Protein AF-A0A379PLC9-F1 (afdb_monomer_lite)

Foldseek 3Di:
DQCQLLVQLCVQAVPDSVVSVVQLVLLARDPVNHFDPLSSVVSLVLQQWDKDDWDFPPPFDFQLRVLVPDDLCFKKWWDADRGIWIRHSSDTGGPPCDDRRGTTGTMMTTHYGDPPPPPPPPPDDDDDDDDDDDPDLQQPDDPVNLVVLQVSQQSFDAPPPDDDKDWDADPSRQKIKIWHFFDGPQCCQPPVDNGTWIKIFMAGPVDRDSRHRDDDRLDMDTHDDDPVVVVVVVVSVVVVD

Organism: Ectopseudomonas oleovorans (NCBI:txid301)

Structure (mmCIF, N/CA/C/O backbone):
data_AF-A0A379PLC9-F1
#
_entry.id   AF-A0A379PLC9-F1
#
loop_
_atom_site.group_PDB
_atom_site.id
_atom_site.type_symbol
_atom_site.label_atom_id
_atom_site.label_alt_id
_atom_site.label_comp_id
_atom_site.label_asym_id
_atom_site.label_entity_id
_atom_site.label_seq_id
_atom_site.pdbx_PDB_ins_code
_atom_site.Cartn_x
_atom_site.Cartn_y
_atom_site.Cartn_z
_atom_site.occupancy
_atom_site.B_iso_or_equiv
_atom_site.auth_seq_id
_atom_site.auth_comp_id
_atom_site.auth_asym_id
_atom_site.auth_atom_id
_atom_site.pdbx_PDB_model_num
ATOM 1 N N . MET A 1 1 ? 9.869 -4.321 14.530 1.00 64.25 1 MET A N 1
ATOM 2 C CA . MET A 1 1 ? 9.587 -5.725 14.159 1.00 64.25 1 MET A CA 1
ATOM 3 C C . MET A 1 1 ? 9.341 -5.727 12.658 1.00 64.25 1 MET A C 1
ATOM 5 O O . MET A 1 1 ? 8.571 -4.891 12.209 1.00 64.25 1 MET A O 1
ATOM 9 N N . SER A 1 2 ? 10.050 -6.535 11.874 1.00 84.50 2 SER A N 1
ATOM 10 C CA . SER A 1 2 ? 10.019 -6.460 10.400 1.00 84.50 2 SER A CA 1
ATOM 11 C C . SER A 1 2 ? 8.798 -7.140 9.771 1.00 84.50 2 SER A C 1
ATOM 13 O O . SER A 1 2 ? 8.454 -6.854 8.629 1.00 84.50 2 SER A O 1
ATOM 15 N N . ASP A 1 3 ? 8.112 -8.018 10.498 1.00 90.25 3 ASP A N 1
ATOM 16 C CA . ASP A 1 3 ? 6.931 -8.765 10.052 1.00 90.25 3 ASP A CA 1
ATOM 17 C C . ASP A 1 3 ? 5.604 -8.026 10.312 1.00 90.25 3 ASP A C 1
ATOM 19 O O . ASP A 1 3 ? 4.547 -8.606 10.078 1.00 90.25 3 ASP A O 1
ATOM 23 N N . CYS A 1 4 ? 5.614 -6.762 10.759 1.00 94.19 4 CYS A N 1
ATOM 24 C CA . CYS A 1 4 ? 4.386 -6.034 11.111 1.00 94.19 4 CYS A CA 1
ATOM 25 C C . CYS A 1 4 ? 3.385 -5.950 9.947 1.00 94.19 4 CYS A C 1
ATOM 27 O O . CYS A 1 4 ? 2.187 -6.145 10.149 1.00 94.19 4 CYS A O 1
ATOM 29 N N . VAL A 1 5 ? 3.878 -5.746 8.721 1.00 94.31 5 VAL A N 1
ATOM 30 C CA . VAL A 1 5 ? 3.054 -5.719 7.507 1.00 94.31 5 VAL A CA 1
ATOM 31 C C . VAL A 1 5 ? 2.475 -7.111 7.196 1.00 94.31 5 VAL A C 1
ATOM 33 O O . VAL A 1 5 ? 1.249 -7.229 7.196 1.00 94.31 5 VAL A O 1
ATOM 36 N N . PRO A 1 6 ? 3.278 -8.186 7.007 1.00 95.81 6 PRO A N 1
ATOM 37 C CA . PRO A 1 6 ? 2.748 -9.545 6.855 1.00 95.81 6 PRO A CA 1
ATOM 38 C C . PRO A 1 6 ? 1.774 -9.969 7.958 1.00 95.81 6 PRO A C 1
ATOM 40 O O . PRO A 1 6 ? 0.743 -10.577 7.681 1.00 95.81 6 PRO A O 1
ATOM 43 N N . TYR A 1 7 ? 2.070 -9.619 9.208 1.00 97.19 7 TYR A N 1
ATOM 44 C CA . TYR A 1 7 ? 1.224 -9.946 10.346 1.00 97.19 7 TYR A CA 1
ATOM 45 C C . TYR A 1 7 ? -0.130 -9.235 10.282 1.00 97.19 7 TYR A C 1
ATOM 47 O O . TYR A 1 7 ? -1.166 -9.878 10.445 1.00 97.19 7 TYR A O 1
ATOM 55 N N . ALA A 1 8 ? -0.148 -7.933 9.992 1.00 97.44 8 ALA A N 1
ATOM 56 C CA . ALA A 1 8 ? -1.392 -7.191 9.822 1.00 97.44 8 ALA A CA 1
ATOM 57 C C . ALA A 1 8 ? -2.255 -7.795 8.697 1.00 97.44 8 ALA A C 1
ATOM 59 O O . ALA A 1 8 ? -3.461 -7.995 8.874 1.00 97.44 8 ALA A O 1
ATOM 60 N N . ILE A 1 9 ? -1.628 -8.172 7.576 1.00 96.75 9 ILE A N 1
ATOM 61 C CA . ILE A 1 9 ? -2.297 -8.829 6.444 1.00 96.75 9 ILE A CA 1
ATOM 62 C C . ILE A 1 9 ? -2.874 -10.184 6.855 1.00 96.75 9 ILE A C 1
ATOM 64 O O . ILE A 1 9 ? -4.035 -10.462 6.561 1.00 96.75 9 ILE A O 1
ATOM 68 N N . HIS A 1 10 ? -2.102 -11.009 7.562 1.00 96.69 10 HIS A N 1
ATOM 69 C CA . HIS A 1 10 ? -2.555 -12.294 8.094 1.00 96.69 10 HIS A CA 1
ATOM 70 C C . HIS A 1 10 ? -3.825 -12.137 8.943 1.00 96.69 10 HIS A C 1
ATOM 72 O O . HIS A 1 10 ? -4.823 -12.810 8.690 1.00 96.69 10 HIS A O 1
ATOM 78 N N . ILE A 1 11 ? -3.834 -11.196 9.891 1.00 97.69 11 ILE A N 1
ATOM 79 C CA . ILE A 1 11 ? -5.007 -10.947 10.741 1.00 97.69 11 ILE A CA 1
ATOM 80 C C . ILE A 1 11 ? -6.209 -10.462 9.920 1.00 97.69 11 ILE A C 1
ATOM 82 O O . ILE A 1 11 ? -7.337 -10.915 10.147 1.00 97.69 11 ILE A O 1
ATOM 86 N N . ALA A 1 12 ? -5.974 -9.548 8.974 1.00 96.69 12 ALA A N 1
ATOM 87 C CA . ALA A 1 12 ? -7.034 -8.933 8.182 1.00 96.69 12 ALA A CA 1
ATOM 88 C C . ALA A 1 12 ? -7.696 -9.927 7.216 1.00 96.69 12 ALA A C 1
ATOM 90 O O . ALA A 1 12 ? -8.907 -9.890 7.018 1.00 96.69 12 ALA A O 1
ATOM 91 N N . THR A 1 13 ? -6.901 -10.821 6.631 1.00 95.25 13 THR A N 1
ATOM 92 C CA . THR A 1 13 ? -7.337 -11.744 5.573 1.00 95.25 13 THR A CA 1
ATOM 93 C C . THR A 1 13 ? -7.700 -13.135 6.090 1.00 95.25 13 THR A C 1
ATOM 95 O O . THR A 1 13 ? -8.468 -13.846 5.447 1.00 95.25 13 THR A O 1
ATOM 98 N N . GLY A 1 14 ? -7.144 -13.547 7.234 1.00 94.06 14 GLY A N 1
ATOM 99 C CA . GLY A 1 14 ? -7.228 -14.916 7.747 1.00 94.06 14 GLY A CA 1
ATOM 100 C C . GLY A 1 14 ? -6.333 -15.925 7.015 1.00 94.06 14 GLY A C 1
ATOM 101 O O . GLY A 1 14 ? -6.336 -17.100 7.372 1.00 94.06 14 GLY A O 1
ATOM 102 N N . VAL A 1 15 ? -5.560 -15.500 6.011 1.00 94.44 15 VAL A N 1
ATOM 103 C CA . VAL A 1 15 ? -4.600 -16.363 5.305 1.00 94.44 15 VAL A CA 1
ATOM 104 C C . VAL A 1 15 ? -3.408 -16.646 6.214 1.00 94.44 15 VAL A C 1
ATOM 106 O O . VAL A 1 15 ? -2.937 -15.737 6.891 1.00 94.44 15 VAL A O 1
ATOM 109 N N . ALA A 1 16 ? -2.902 -17.883 6.225 1.00 95.56 16 ALA A N 1
ATOM 110 C CA . ALA A 1 16 ? -1.772 -18.295 7.065 1.00 95.56 16 ALA A CA 1
ATOM 111 C C . ALA A 1 16 ? -0.557 -17.356 6.927 1.00 95.56 16 ALA A C 1
ATOM 113 O O . ALA A 1 16 ? -0.193 -16.959 5.817 1.00 95.56 16 ALA A O 1
ATOM 114 N N . LEU A 1 17 ? 0.073 -17.008 8.055 1.00 95.44 17 LEU A N 1
ATOM 115 C CA . LEU A 1 17 ? 1.148 -16.013 8.105 1.00 95.44 17 LEU A CA 1
ATOM 116 C C . LEU A 1 17 ? 2.341 -16.412 7.228 1.00 95.44 17 LEU A C 1
ATOM 118 O O . LEU A 1 17 ? 2.895 -15.570 6.528 1.00 95.44 17 LEU A O 1
ATOM 122 N N . GLU A 1 18 ? 2.697 -17.692 7.206 1.00 94.00 18 GLU A N 1
ATOM 123 C CA . GLU A 1 18 ? 3.792 -18.230 6.398 1.00 94.00 18 GLU A CA 1
ATOM 124 C C . GLU A 1 18 ? 3.526 -18.039 4.899 1.00 94.00 18 GLU A C 1
ATOM 126 O O . GLU A 1 18 ? 4.423 -17.665 4.140 1.00 94.00 18 GLU A O 1
ATOM 131 N N . ALA A 1 19 ? 2.273 -18.225 4.472 1.00 92.69 19 ALA A N 1
ATOM 132 C CA . ALA A 1 19 ? 1.866 -17.984 3.094 1.00 92.69 19 ALA A CA 1
ATOM 133 C C . ALA A 1 19 ? 1.925 -16.488 2.748 1.00 92.69 19 ALA A C 1
ATOM 135 O O . ALA A 1 19 ? 2.385 -16.135 1.661 1.00 92.69 19 ALA A O 1
ATOM 136 N N . ILE A 1 20 ? 1.525 -15.605 3.673 1.00 95.31 20 ILE A N 1
ATOM 137 C CA . ILE A 1 20 ? 1.672 -14.155 3.491 1.00 95.31 20 ILE A CA 1
ATOM 138 C C . ILE A 1 20 ? 3.141 -13.767 3.363 1.00 95.31 20 ILE A C 1
ATOM 140 O O . ILE A 1 20 ? 3.472 -13.015 2.453 1.00 95.31 20 ILE A O 1
ATOM 144 N N . ILE A 1 21 ? 4.019 -14.278 4.228 1.00 93.94 21 ILE A N 1
ATOM 145 C CA . ILE A 1 21 ? 5.456 -13.979 4.194 1.00 93.94 21 ILE A CA 1
ATOM 146 C C . ILE A 1 21 ? 6.061 -14.414 2.855 1.00 93.94 21 ILE A C 1
ATOM 148 O O . ILE A 1 21 ? 6.697 -13.601 2.188 1.00 93.94 21 ILE A O 1
ATOM 152 N N . SER A 1 22 ? 5.781 -15.642 2.407 1.00 89.00 22 SER A N 1
ATOM 153 C CA . SER A 1 22 ? 6.278 -16.150 1.121 1.00 89.00 22 SER A CA 1
ATOM 154 C C . SER A 1 22 ? 5.827 -15.299 -0.071 1.00 89.00 22 SER A C 1
ATOM 156 O O . SER A 1 22 ? 6.575 -15.104 -1.031 1.00 89.00 22 SER A O 1
ATOM 158 N N . GLN A 1 23 ? 4.606 -14.756 -0.033 1.00 86.12 23 GLN A N 1
ATOM 159 C CA . GLN A 1 23 ? 4.177 -13.804 -1.055 1.00 86.12 23 GLN A CA 1
ATOM 160 C C . GLN A 1 23 ? 4.852 -12.447 -0.859 1.00 86.12 23 GLN A C 1
ATOM 162 O O . GLN A 1 23 ? 5.347 -11.880 -1.825 1.00 86.12 23 GLN A O 1
ATOM 167 N N . ALA A 1 24 ? 4.931 -11.941 0.369 1.00 86.31 24 ALA A N 1
ATOM 168 C CA . ALA A 1 24 ? 5.496 -10.638 0.682 1.00 86.31 24 ALA A CA 1
ATOM 169 C C . ALA A 1 24 ? 6.960 -10.501 0.241 1.00 86.31 24 ALA A C 1
ATOM 171 O O . ALA A 1 24 ? 7.340 -9.430 -0.233 1.00 86.31 24 ALA A O 1
ATOM 172 N N . GLU A 1 25 ? 7.756 -11.570 0.306 1.00 84.38 25 GLU A N 1
ATOM 173 C CA . GLU A 1 25 ? 9.124 -11.614 -0.238 1.00 84.38 25 GLU A CA 1
ATOM 174 C C . GLU A 1 25 ? 9.165 -11.217 -1.723 1.00 84.38 25 GLU A C 1
ATOM 176 O O . GLU A 1 25 ? 10.000 -10.410 -2.136 1.00 84.38 25 GLU A O 1
ATOM 181 N N . LYS A 1 26 ? 8.194 -11.675 -2.524 1.00 79.38 26 LYS A N 1
ATOM 182 C CA . LYS A 1 26 ? 8.066 -11.313 -3.951 1.00 79.38 26 LYS A CA 1
ATOM 183 C C . LYS A 1 26 ? 7.695 -9.842 -4.159 1.00 79.38 26 LYS A C 1
ATOM 185 O O . LY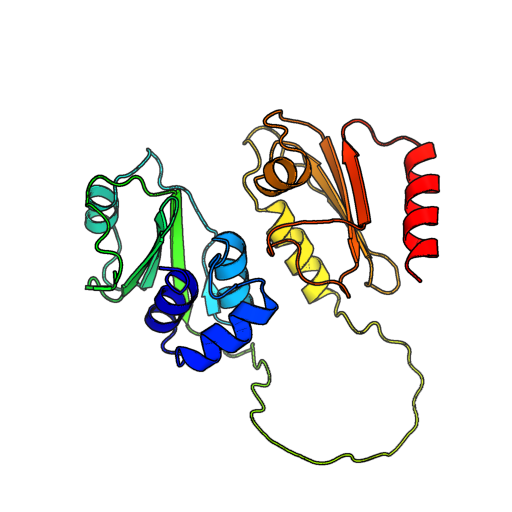S A 1 26 ? 7.956 -9.285 -5.222 1.00 79.38 26 LYS A O 1
ATOM 190 N N . TYR A 1 27 ? 7.100 -9.215 -3.146 1.00 72.62 27 TYR A N 1
ATOM 191 C CA . TYR A 1 27 ? 6.724 -7.799 -3.125 1.00 72.62 27 TYR A CA 1
ATOM 192 C C . TYR A 1 27 ? 7.737 -6.930 -2.360 1.00 72.62 27 TYR A C 1
ATOM 194 O O . TYR A 1 27 ? 7.452 -5.770 -2.055 1.00 72.62 27 TYR A O 1
ATOM 202 N N . GLY A 1 28 ? 8.932 -7.459 -2.081 1.00 75.75 28 GLY A N 1
ATOM 203 C CA . GLY A 1 28 ? 10.037 -6.698 -1.500 1.00 75.75 28 GLY A CA 1
ATOM 204 C C .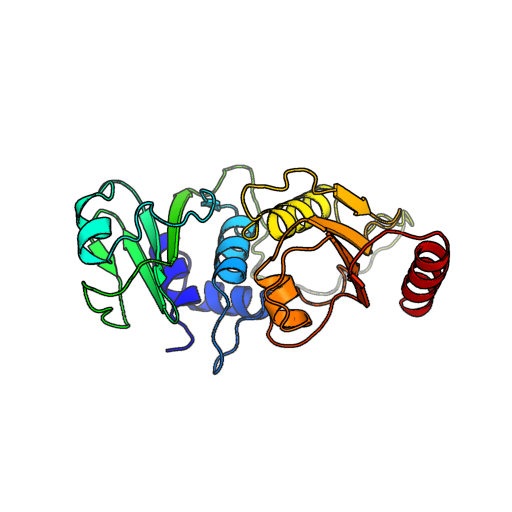 GLY A 1 28 ? 10.042 -6.632 0.025 1.00 75.75 28 GLY A C 1
ATOM 205 O O . GLY A 1 28 ? 10.691 -5.745 0.578 1.00 75.75 28 GLY A O 1
ATOM 206 N N . TRP A 1 29 ? 9.333 -7.533 0.712 1.00 87.19 29 TRP A N 1
ATOM 207 C CA . TRP A 1 29 ? 9.532 -7.731 2.146 1.00 87.19 29 TRP A CA 1
ATOM 208 C C . TRP A 1 29 ? 10.900 -8.360 2.410 1.00 87.19 29 TRP A C 1
ATOM 210 O O . TRP A 1 29 ? 11.314 -9.283 1.710 1.00 87.19 29 TRP A O 1
ATOM 220 N N . HIS A 1 30 ? 11.584 -7.870 3.440 1.00 84.25 30 HIS A N 1
ATOM 221 C CA . HIS A 1 30 ? 12.878 -8.381 3.872 1.00 84.25 30 HIS A CA 1
ATOM 222 C C . HIS A 1 30 ? 12.871 -8.656 5.385 1.00 84.25 30 HIS A C 1
ATOM 224 O O . HIS A 1 30 ? 12.434 -7.785 6.147 1.00 84.25 30 HIS A O 1
ATOM 230 N N . PRO A 1 31 ? 13.431 -9.782 5.867 1.00 83.62 31 PRO A N 1
ATOM 231 C CA . PRO A 1 31 ? 13.363 -10.158 7.282 1.00 83.62 31 PRO A CA 1
ATOM 232 C C . PRO A 1 31 ? 13.979 -9.142 8.250 1.00 83.62 31 PRO A C 1
ATOM 234 O O . PRO A 1 31 ? 13.620 -9.121 9.420 1.00 83.62 31 PRO A O 1
ATOM 237 N N . GLN A 1 32 ? 14.898 -8.288 7.797 1.00 82.12 32 GLN A N 1
ATOM 238 C CA . GLN A 1 32 ? 15.529 -7.255 8.629 1.00 82.12 32 GLN A CA 1
ATOM 239 C C . GLN A 1 32 ? 15.010 -5.840 8.343 1.00 82.12 32 GLN A C 1
ATOM 241 O O . GLN A 1 32 ? 15.092 -4.985 9.218 1.00 82.12 32 GLN A O 1
ATOM 246 N N . LEU A 1 33 ? 14.485 -5.583 7.139 1.00 79.81 33 LEU A N 1
ATOM 247 C CA . LEU A 1 33 ? 14.115 -4.226 6.695 1.00 79.81 33 LEU A CA 1
ATOM 248 C C . LEU A 1 33 ? 12.596 -4.018 6.632 1.00 79.81 33 LEU A C 1
ATOM 250 O O . LEU A 1 33 ? 12.131 -2.892 6.491 1.00 79.81 33 LEU A O 1
ATOM 254 N N . GLY A 1 34 ? 11.825 -5.098 6.756 1.00 87.19 34 GLY A N 1
ATOM 255 C CA . GLY A 1 34 ? 10.377 -5.085 6.659 1.00 87.19 34 GLY A CA 1
ATOM 256 C C . GLY A 1 34 ? 9.884 -4.858 5.237 1.00 87.19 34 GLY A C 1
ATOM 257 O O . GLY A 1 34 ? 10.536 -5.236 4.264 1.00 87.19 34 GLY A O 1
ATOM 258 N N . MET A 1 35 ? 8.694 -4.277 5.129 1.00 84.25 35 MET A N 1
ATOM 259 C CA . MET A 1 35 ? 8.013 -3.997 3.870 1.00 84.25 35 MET A CA 1
ATOM 260 C C . MET A 1 35 ? 7.405 -2.602 3.913 1.00 84.25 35 MET A C 1
ATOM 262 O O . MET A 1 35 ? 6.959 -2.123 4.951 1.00 84.25 35 MET A O 1
ATOM 266 N N . GLN A 1 36 ? 7.373 -1.961 2.752 1.00 78.31 36 GLN A N 1
ATOM 267 C CA . GLN A 1 36 ? 6.775 -0.647 2.575 1.00 78.31 36 GLN A CA 1
ATOM 268 C C . GLN A 1 36 ? 5.245 -0.729 2.560 1.00 78.31 36 GLN A C 1
ATOM 270 O O . GLN A 1 36 ? 4.678 -1.649 1.974 1.00 78.31 36 GLN A O 1
ATOM 275 N N . ALA A 1 37 ? 4.578 0.281 3.122 1.00 79.75 37 ALA A N 1
ATOM 276 C CA . ALA A 1 37 ? 3.120 0.314 3.255 1.00 79.75 37 ALA A CA 1
ATOM 277 C C . ALA A 1 37 ? 2.382 0.080 1.919 1.00 79.75 37 ALA A C 1
ATOM 279 O O . ALA A 1 37 ? 1.517 -0.786 1.812 1.00 79.75 37 ALA A O 1
ATOM 280 N N . VAL A 1 38 ? 2.788 0.790 0.863 1.00 78.31 38 VAL A N 1
ATOM 281 C CA . VAL A 1 38 ? 2.197 0.641 -0.478 1.00 78.31 38 VAL A CA 1
ATOM 282 C C . VAL A 1 38 ? 2.408 -0.768 -1.042 1.00 78.31 38 VAL A C 1
ATOM 284 O O . VAL A 1 38 ? 1.506 -1.322 -1.661 1.00 78.31 38 VAL A O 1
ATOM 287 N N . ALA A 1 39 ? 3.571 -1.382 -0.799 1.00 77.19 39 ALA A N 1
ATOM 288 C CA . ALA A 1 39 ? 3.841 -2.749 -1.246 1.00 77.19 39 ALA A CA 1
ATOM 289 C C . ALA A 1 39 ? 2.943 -3.765 -0.522 1.00 77.19 39 ALA A C 1
ATOM 291 O O . ALA A 1 39 ? 2.398 -4.659 -1.166 1.00 77.19 39 ALA A O 1
ATOM 292 N N . GLY A 1 40 ? 2.721 -3.579 0.784 1.00 86.06 40 GLY A N 1
ATOM 293 C CA . GLY A 1 40 ? 1.768 -4.375 1.559 1.00 86.06 40 GLY A CA 1
ATOM 294 C C . GLY A 1 40 ? 0.335 -4.237 1.046 1.00 86.06 40 GLY A C 1
ATOM 295 O O . GLY A 1 40 ? -0.357 -5.234 0.869 1.00 86.06 40 GLY A O 1
ATOM 296 N N . TRP A 1 41 ? -0.101 -3.018 0.725 1.00 88.25 41 TRP A N 1
ATOM 297 C CA . TRP A 1 41 ? -1.429 -2.782 0.152 1.00 88.25 41 TRP A CA 1
ATOM 298 C C . TRP A 1 41 ? -1.593 -3.443 -1.227 1.00 88.25 41 TRP A C 1
ATOM 300 O O . TRP A 1 41 ? -2.592 -4.124 -1.471 1.00 88.25 41 TRP A O 1
ATOM 310 N N . CYS A 1 42 ? -0.586 -3.324 -2.102 1.00 80.12 42 CYS A N 1
ATOM 311 C CA . CYS A 1 42 ? -0.570 -3.999 -3.402 1.00 80.12 42 CYS A CA 1
ATOM 312 C C . CYS A 1 42 ? -0.626 -5.523 -3.258 1.00 80.12 42 CYS A C 1
ATOM 314 O O . CYS A 1 42 ? -1.347 -6.170 -4.012 1.00 80.12 42 CYS A O 1
ATOM 316 N N . LEU A 1 43 ? 0.096 -6.094 -2.288 1.00 85.88 43 LEU A N 1
ATOM 317 C CA . LEU A 1 43 ? 0.058 -7.528 -2.004 1.00 85.88 43 LEU A CA 1
ATOM 318 C C . LEU A 1 43 ? -1.371 -7.990 -1.684 1.00 85.88 43 LEU A C 1
ATOM 320 O O . LEU A 1 43 ? -1.851 -8.925 -2.316 1.00 85.88 43 LEU A O 1
ATOM 324 N N . ILE A 1 44 ? -2.073 -7.315 -0.765 1.00 89.75 44 ILE A N 1
ATOM 325 C CA . ILE A 1 44 ? -3.450 -7.683 -0.381 1.00 89.75 44 ILE A CA 1
ATOM 326 C C . ILE A 1 44 ? -4.385 -7.633 -1.594 1.00 89.75 44 ILE A C 1
ATOM 328 O O . ILE A 1 44 ? -5.157 -8.563 -1.830 1.00 89.75 44 ILE A O 1
ATOM 332 N N . ARG A 1 45 ? -4.292 -6.560 -2.389 1.00 83.38 45 ARG A N 1
ATOM 333 C CA . ARG A 1 45 ? -5.093 -6.396 -3.606 1.00 83.38 45 ARG A CA 1
ATOM 334 C C . ARG A 1 45 ? -4.814 -7.513 -4.608 1.00 83.38 45 ARG A C 1
ATOM 336 O O . ARG A 1 45 ? -5.743 -8.104 -5.152 1.00 83.38 45 ARG A O 1
ATOM 343 N N . ASN A 1 46 ? -3.540 -7.829 -4.821 1.00 80.56 46 ASN A N 1
ATOM 344 C CA . ASN A 1 46 ? -3.133 -8.879 -5.743 1.00 80.56 46 ASN A CA 1
ATOM 345 C C . ASN A 1 46 ? -3.516 -10.263 -5.237 1.00 80.56 46 ASN A C 1
ATOM 347 O O . ASN A 1 46 ? -3.698 -11.140 -6.055 1.00 80.56 46 ASN A O 1
ATOM 351 N N . MET A 1 47 ? -3.721 -10.467 -3.937 1.00 83.25 47 MET A N 1
ATOM 352 C CA . MET A 1 47 ? -4.299 -11.703 -3.404 1.00 83.25 47 MET A CA 1
ATOM 353 C C . MET A 1 47 ? -5.812 -11.852 -3.670 1.00 83.25 47 MET A C 1
ATOM 355 O O . MET A 1 47 ? -6.400 -12.847 -3.256 1.00 83.25 47 MET A O 1
ATOM 359 N N . GLY A 1 48 ? -6.451 -10.888 -4.345 1.00 83.06 48 GLY A N 1
ATOM 360 C CA . GLY A 1 48 ? -7.872 -10.939 -4.710 1.00 83.06 48 GLY A CA 1
ATOM 361 C C . GLY A 1 48 ? -8.821 -10.350 -3.664 1.00 83.06 48 GLY A C 1
ATOM 362 O O . GLY A 1 48 ? -10.040 -10.424 -3.823 1.00 83.06 48 GLY A O 1
ATOM 363 N N . PHE A 1 49 ? -8.296 -9.750 -2.594 1.00 87.44 49 PHE A N 1
ATOM 364 C CA . PHE A 1 49 ? -9.123 -9.070 -1.601 1.00 87.44 49 PHE A CA 1
ATOM 365 C C . PHE A 1 49 ? -9.567 -7.703 -2.111 1.00 87.44 49 PHE A C 1
ATOM 367 O O . PHE A 1 49 ? -8.796 -6.949 -2.714 1.00 87.44 49 PHE A O 1
ATOM 374 N N . GLN A 1 50 ? -10.812 -7.344 -1.806 1.00 88.31 50 GLN A N 1
ATOM 375 C CA . GLN A 1 50 ? -11.267 -5.978 -1.999 1.00 88.31 50 GLN A CA 1
ATOM 376 C C . GLN A 1 50 ? -10.596 -5.071 -0.964 1.00 88.31 50 GLN A C 1
ATOM 378 O O . GLN A 1 50 ? -10.773 -5.261 0.234 1.00 88.31 50 GLN A O 1
ATOM 383 N N . VAL A 1 51 ? -9.861 -4.058 -1.417 1.00 89.88 51 VAL A N 1
ATOM 384 C CA . VAL A 1 51 ? -9.268 -3.044 -0.538 1.00 89.88 51 VAL A CA 1
ATOM 385 C C . VAL A 1 51 ? -9.685 -1.651 -0.974 1.00 89.88 51 VAL A C 1
ATOM 387 O O . VAL A 1 51 ? -9.724 -1.352 -2.171 1.00 89.88 51 VAL A O 1
ATOM 390 N N . THR A 1 52 ? -10.004 -0.780 -0.018 1.00 84.88 52 THR A N 1
ATOM 391 C CA . THR A 1 52 ? -10.196 0.642 -0.329 1.00 84.88 52 THR A CA 1
ATOM 392 C C . THR A 1 52 ? -8.845 1.303 -0.609 1.00 84.88 52 THR A C 1
ATOM 394 O O . THR A 1 52 ? -7.804 0.788 -0.182 1.00 84.88 52 THR A O 1
ATOM 397 N N . PRO A 1 53 ? -8.820 2.460 -1.293 1.00 80.75 53 PRO A N 1
ATOM 398 C CA . PRO A 1 53 ? -7.604 3.257 -1.394 1.00 80.75 53 PRO A CA 1
ATOM 399 C C . PRO A 1 53 ? -7.005 3.547 -0.011 1.00 80.75 53 PRO A C 1
ATOM 401 O O . PRO A 1 53 ? -7.746 3.786 0.945 1.00 80.75 53 PRO A O 1
ATOM 404 N N . MET A 1 54 ? -5.673 3.550 0.084 1.00 79.38 54 MET A N 1
ATOM 405 C CA . MET A 1 54 ? -4.967 4.062 1.260 1.00 79.38 54 MET A CA 1
ATOM 406 C C . MET A 1 54 ? -5.217 5.562 1.385 1.00 79.38 54 MET A C 1
ATOM 408 O O . MET A 1 54 ? -4.774 6.337 0.537 1.00 79.38 54 MET A O 1
ATOM 412 N N . THR A 1 55 ? -5.890 5.984 2.450 1.00 77.38 55 THR A N 1
ATOM 413 C CA . THR A 1 55 ? -6.158 7.402 2.707 1.00 77.38 55 THR A CA 1
ATOM 414 C C . THR A 1 55 ? -5.485 7.852 3.992 1.00 77.38 55 THR A C 1
ATOM 416 O O . THR A 1 55 ? -5.380 7.099 4.961 1.00 77.38 55 THR A O 1
ATOM 419 N N . ALA A 1 56 ? -5.000 9.092 3.999 1.00 79.19 56 ALA A N 1
ATOM 420 C CA . ALA A 1 56 ? -4.618 9.749 5.238 1.00 79.19 56 ALA A CA 1
ATOM 421 C C . ALA A 1 56 ? -5.900 10.226 5.940 1.00 79.19 56 ALA A C 1
ATOM 423 O O . ALA A 1 56 ? -6.725 10.874 5.291 1.00 79.19 56 ALA A O 1
ATOM 424 N N . PRO A 1 57 ? -6.103 9.922 7.232 1.00 78.00 57 PRO A N 1
ATOM 425 C CA . PRO A 1 57 ? -7.243 10.461 7.956 1.00 78.00 57 PRO A CA 1
ATOM 426 C C . PRO A 1 57 ? -7.090 11.982 8.097 1.00 78.00 57 PRO A C 1
ATOM 428 O O . PRO A 1 57 ? -6.074 12.470 8.599 1.00 78.00 57 PRO A O 1
ATOM 431 N N . GLU A 1 58 ? -8.099 12.724 7.639 1.00 72.12 58 GLU A N 1
ATOM 432 C CA . GLU A 1 58 ? -8.171 14.182 7.749 1.00 72.12 58 GLU A CA 1
ATOM 433 C C . GLU A 1 58 ? -9.084 14.595 8.917 1.00 72.12 58 GLU A C 1
ATOM 435 O O . GLU A 1 58 ? -10.216 14.105 8.994 1.00 72.12 58 GLU A O 1
ATOM 440 N N . PRO A 1 59 ? -8.652 15.521 9.801 1.00 75.88 59 PRO A N 1
ATOM 441 C CA . PRO A 1 59 ? -7.278 16.012 10.004 1.00 75.88 59 PRO A CA 1
ATOM 442 C C . PRO A 1 59 ? -6.373 14.925 10.614 1.00 75.88 59 PRO A C 1
ATOM 444 O O . PRO A 1 59 ? -6.892 13.926 11.100 1.00 75.88 59 PRO A O 1
ATOM 447 N N . ARG A 1 60 ? -5.039 15.142 10.640 1.00 79.38 60 ARG A N 1
ATOM 448 C CA . ARG A 1 60 ? -4.016 14.209 11.181 1.00 79.38 60 ARG A CA 1
ATOM 449 C C . ARG A 1 60 ? -4.462 13.553 12.495 1.00 79.38 60 ARG A C 1
ATOM 451 O O . ARG A 1 60 ? -4.245 14.098 13.579 1.00 79.38 60 ARG A O 1
ATOM 458 N N . ALA A 1 61 ? -5.077 12.381 12.384 1.00 90.50 61 ALA A N 1
ATOM 459 C CA . ALA A 1 61 ? -5.676 11.700 13.514 1.00 90.50 61 ALA A CA 1
ATOM 460 C C . ALA A 1 61 ? -4.613 10.906 14.273 1.00 90.50 61 ALA A C 1
ATOM 462 O O . ALA A 1 61 ? -3.734 10.267 13.690 1.00 90.50 61 ALA A O 1
ATOM 463 N N . THR A 1 62 ? -4.711 10.925 15.598 1.00 95.50 62 THR A N 1
ATOM 464 C CA . THR A 1 62 ? -3.994 9.967 16.441 1.00 95.50 62 THR A CA 1
ATOM 465 C C . THR A 1 62 ? -4.672 8.601 16.387 1.00 95.50 62 THR A C 1
ATOM 467 O O . THR A 1 62 ? -5.872 8.514 16.120 1.00 95.50 62 THR A O 1
ATOM 470 N N . VAL A 1 63 ? -3.935 7.537 16.714 1.00 95.75 63 VAL A N 1
ATOM 471 C CA . VAL A 1 63 ? -4.491 6.180 16.849 1.00 95.75 63 VAL A CA 1
ATOM 472 C C . VAL A 1 63 ? -5.738 6.182 17.740 1.00 95.75 63 VAL A C 1
ATOM 474 O O . VAL A 1 63 ? -6.767 5.649 17.344 1.00 95.75 63 VAL A O 1
ATOM 477 N N . LYS A 1 64 ? -5.707 6.858 18.897 1.00 95.69 64 LYS A N 1
ATOM 478 C CA . LYS A 1 64 ? -6.862 6.957 19.807 1.00 95.69 64 LYS A CA 1
ATOM 479 C C . LYS A 1 64 ? -8.096 7.552 19.126 1.00 95.69 64 LYS A C 1
ATOM 481 O O . LYS A 1 64 ? -9.197 7.042 19.310 1.00 95.69 64 LYS A O 1
ATOM 486 N N . GLN A 1 65 ? -7.916 8.645 18.387 1.00 94.75 65 GLN A N 1
ATOM 487 C CA . GLN A 1 65 ? -9.015 9.322 17.697 1.00 94.75 65 GLN A CA 1
ATOM 488 C C . GLN A 1 65 ? -9.575 8.446 16.579 1.00 94.75 65 GLN A C 1
ATOM 490 O O . GLN A 1 65 ? -10.788 8.265 16.518 1.00 94.75 65 GLN A O 1
ATOM 495 N N . LEU A 1 66 ? -8.702 7.854 15.758 1.00 94.62 66 LEU A N 1
ATOM 496 C CA . LEU A 1 66 ? -9.127 6.978 14.672 1.00 94.62 66 LEU A CA 1
ATOM 497 C C . LEU A 1 66 ? -9.886 5.759 15.206 1.00 94.62 66 LEU A C 1
ATOM 499 O O . LEU A 1 66 ? -10.998 5.498 14.771 1.00 94.62 66 LEU A O 1
ATOM 503 N N . LEU A 1 67 ? -9.343 5.053 16.202 1.00 95.31 67 LEU A N 1
ATOM 504 C CA . LEU A 1 67 ? -9.992 3.868 16.776 1.00 95.31 67 LEU A CA 1
ATOM 505 C C . LEU A 1 67 ? -11.394 4.163 17.330 1.00 95.31 67 LEU A C 1
ATOM 507 O O . LEU A 1 67 ? -12.259 3.293 17.294 1.00 95.31 67 LEU A O 1
ATOM 511 N N . SER A 1 68 ? -11.635 5.380 17.827 1.00 93.50 68 SER A N 1
ATOM 512 C CA . SER A 1 68 ? -12.956 5.779 18.326 1.00 93.50 68 SER A CA 1
ATOM 513 C C . SER A 1 68 ? -13.994 6.034 17.228 1.00 93.50 68 SER A C 1
ATOM 515 O O . SER A 1 68 ? -15.186 6.000 17.523 1.00 93.50 68 SER A O 1
ATOM 517 N N . SER A 1 69 ? -13.560 6.277 15.987 1.00 92.44 69 SER A N 1
ATOM 518 C CA . SER A 1 69 ? -14.435 6.590 14.851 1.00 92.44 69 SER A CA 1
ATOM 519 C C . SER A 1 69 ? -14.575 5.459 13.830 1.00 92.44 69 SER A C 1
ATOM 521 O O . SER A 1 69 ? -15.412 5.567 12.935 1.00 92.44 69 SER A O 1
ATOM 523 N N . LEU A 1 70 ? -13.782 4.387 13.935 1.00 93.06 70 LEU A N 1
ATOM 524 C CA . LEU A 1 70 ? -13.867 3.253 13.015 1.00 93.06 70 LEU A CA 1
ATOM 525 C C . LEU A 1 70 ? -15.178 2.475 13.169 1.00 93.06 70 LEU A C 1
ATOM 527 O O . LEU A 1 70 ? -15.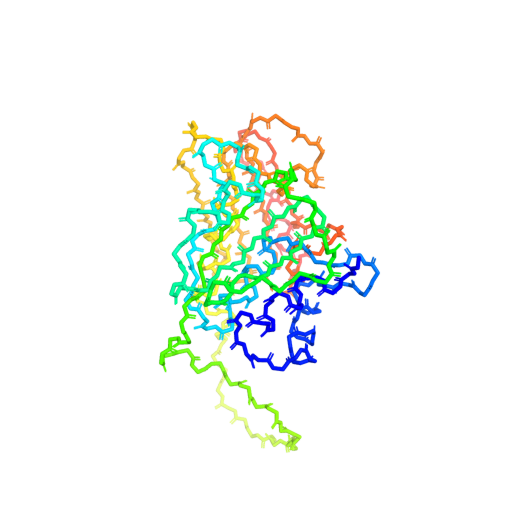663 2.221 14.274 1.00 93.06 70 LEU A O 1
ATOM 531 N N . ASP A 1 71 ? -15.706 2.025 12.033 1.00 93.38 71 ASP A N 1
ATOM 532 C CA . ASP A 1 71 ? -16.804 1.067 11.988 1.00 93.38 71 ASP A CA 1
ATOM 533 C C . ASP A 1 71 ? -16.332 -0.295 12.516 1.00 93.38 71 ASP A C 1
ATOM 535 O O . ASP A 1 71 ? -15.569 -1.011 11.866 1.00 93.38 71 ASP A O 1
ATOM 539 N N . LYS A 1 72 ? -16.817 -0.665 13.703 1.00 94.00 72 LYS A N 1
ATOM 540 C CA . LYS A 1 72 ? -16.436 -1.905 14.387 1.00 94.00 72 LYS A CA 1
ATOM 541 C C . LYS A 1 72 ? -16.899 -3.171 13.669 1.00 94.00 72 LYS A C 1
ATOM 543 O O . LYS A 1 72 ? -16.452 -4.241 14.048 1.00 94.00 72 LYS A O 1
ATOM 548 N N . SER A 1 73 ? -17.782 -3.090 12.674 1.00 93.38 73 SER A N 1
ATOM 549 C CA . SER A 1 73 ? -18.197 -4.264 11.893 1.00 93.38 73 SER A CA 1
ATOM 550 C C . SER A 1 73 ? -17.193 -4.648 10.802 1.00 93.38 73 SER A C 1
ATOM 552 O O . SER A 1 73 ? -17.237 -5.765 10.283 1.00 93.38 73 SER A O 1
ATOM 554 N N . LYS A 1 74 ? -16.274 -3.740 10.460 1.00 94.75 74 LYS A N 1
ATOM 555 C CA . LYS A 1 74 ? -15.338 -3.900 9.349 1.00 94.75 74 LYS A CA 1
ATOM 556 C C . LYS A 1 74 ? -13.945 -4.323 9.813 1.00 94.75 74 LYS A C 1
ATOM 558 O O . LYS A 1 74 ? -13.645 -4.416 11.006 1.00 94.75 74 LYS A O 1
ATOM 563 N N . THR A 1 75 ? -13.103 -4.607 8.822 1.00 97.38 75 THR A N 1
ATOM 564 C CA . THR A 1 75 ? -11.674 -4.859 9.006 1.00 97.38 75 THR A CA 1
ATOM 565 C C . THR A 1 75 ? -10.885 -3.708 8.402 1.00 97.38 75 THR A C 1
ATOM 567 O O . THR A 1 75 ? -11.037 -3.401 7.219 1.00 97.38 75 THR A O 1
ATOM 570 N N . HIS A 1 76 ? -10.025 -3.092 9.205 1.00 97.12 76 HIS A N 1
ATOM 571 C CA . HIS A 1 76 ? -9.167 -1.979 8.816 1.00 97.12 76 HIS A CA 1
ATOM 572 C C . HIS A 1 76 ? -7.708 -2.333 9.064 1.00 97.12 76 HIS A C 1
ATOM 574 O O . HIS A 1 76 ? -7.373 -2.928 10.088 1.00 97.12 76 HIS A O 1
ATOM 580 N N . ILE A 1 77 ? -6.827 -1.904 8.168 1.00 97.75 77 ILE A N 1
ATOM 581 C CA . ILE A 1 77 ? -5.387 -1.866 8.425 1.00 97.75 77 ILE A CA 1
ATOM 582 C C . ILE A 1 77 ? -4.980 -0.411 8.626 1.00 97.75 77 ILE A C 1
ATOM 584 O O . ILE A 1 77 ? -5.386 0.476 7.869 1.00 97.75 77 ILE A O 1
ATOM 588 N N . ILE A 1 78 ? -4.180 -0.174 9.662 1.00 96.75 78 ILE A N 1
ATOM 589 C CA . ILE A 1 78 ? -3.683 1.143 10.045 1.00 96.75 78 ILE A CA 1
ATOM 590 C C . ILE A 1 78 ? -2.162 1.141 9.909 1.00 96.75 78 ILE A C 1
ATOM 592 O O . ILE A 1 78 ? -1.470 0.315 10.502 1.00 96.75 78 ILE A O 1
ATOM 596 N N . SER A 1 79 ? -1.652 2.103 9.144 1.00 94.12 79 SER A N 1
ATOM 597 C CA . SER A 1 79 ? -0.228 2.390 8.994 1.00 94.12 79 SER A CA 1
ATOM 598 C C . SER A 1 79 ? 0.136 3.620 9.811 1.00 94.12 79 SER A C 1
ATOM 600 O O . SER A 1 79 ? -0.433 4.699 9.619 1.00 94.12 79 SER A O 1
ATOM 602 N N . VAL A 1 80 ? 1.144 3.479 10.660 1.00 92.31 80 VAL A N 1
ATOM 603 C CA . VAL A 1 80 ? 1.920 4.591 11.226 1.00 92.31 80 VAL A CA 1
ATOM 604 C C . VAL A 1 80 ? 3.314 4.596 10.579 1.00 92.31 80 VAL A C 1
ATOM 606 O O . VAL A 1 80 ? 3.524 3.843 9.629 1.00 92.31 80 VAL A O 1
ATOM 609 N N . ASP A 1 81 ? 4.234 5.455 11.031 1.00 84.38 81 ASP A N 1
ATOM 610 C CA . ASP A 1 81 ? 5.542 5.659 10.375 1.00 84.38 81 ASP A CA 1
ATOM 611 C C . ASP A 1 81 ? 6.338 4.362 10.153 1.00 84.38 81 ASP A C 1
ATOM 613 O O . ASP A 1 81 ? 6.756 4.094 9.031 1.00 84.38 81 ASP A O 1
ATOM 617 N N . ASP A 1 82 ? 6.460 3.517 11.178 1.00 85.81 82 ASP A N 1
ATOM 618 C CA . ASP A 1 82 ? 7.309 2.315 11.123 1.00 85.81 82 ASP A CA 1
ATOM 619 C C . ASP A 1 82 ? 6.549 1.023 11.455 1.00 85.81 82 ASP A C 1
ATOM 621 O O . ASP A 1 82 ? 7.146 -0.004 11.788 1.00 85.81 82 ASP A O 1
ATOM 625 N N . HIS A 1 83 ? 5.213 1.067 11.441 1.00 93.50 83 HIS A N 1
ATOM 626 C CA . HIS A 1 83 ? 4.413 -0.047 11.940 1.00 93.50 83 HIS A CA 1
ATOM 627 C C . HIS A 1 83 ? 3.024 -0.139 11.318 1.00 93.50 83 HIS A C 1
ATOM 629 O O . HIS A 1 83 ? 2.375 0.870 11.033 1.00 93.50 83 HIS A O 1
ATOM 635 N N . TRP A 1 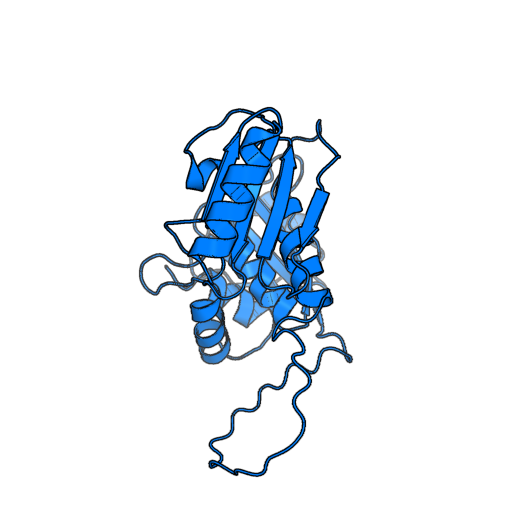84 ? 2.573 -1.379 11.140 1.00 96.25 84 TRP A N 1
ATOM 636 C CA . TRP A 1 84 ? 1.227 -1.736 10.711 1.00 96.25 84 TRP A CA 1
ATOM 637 C C . TRP A 1 84 ? 0.540 -2.555 11.792 1.00 96.25 84 TRP A C 1
ATOM 639 O O . TRP A 1 84 ? 1.146 -3.440 12.399 1.00 96.25 84 TRP A O 1
ATOM 649 N N . PHE A 1 85 ? -0.747 -2.300 11.981 1.00 97.81 85 PHE A N 1
ATOM 650 C CA . PHE A 1 85 ? -1.604 -3.139 12.804 1.00 97.81 85 PHE A CA 1
ATOM 651 C C . PHE A 1 85 ? -3.017 -3.195 12.228 1.00 97.81 85 PHE A C 1
ATOM 653 O O . PHE A 1 85 ? -3.409 -2.360 11.407 1.00 97.81 85 PHE A O 1
ATOM 660 N N . THR A 1 86 ? -3.773 -4.199 12.659 1.00 98.19 86 THR A N 1
ATOM 661 C CA . THR A 1 86 ? -5.110 -4.479 12.129 1.00 98.19 86 THR A CA 1
ATOM 662 C C . THR A 1 86 ? -6.159 -4.260 13.202 1.00 98.19 86 THR A C 1
ATOM 664 O O . THR A 1 86 ? -5.970 -4.646 14.354 1.00 98.19 86 THR A O 1
ATOM 667 N N . VAL A 1 87 ? -7.282 -3.669 12.811 1.00 97.56 87 VAL A N 1
ATOM 668 C CA . VAL A 1 87 ? -8.514 -3.644 13.595 1.00 97.56 87 VAL A CA 1
ATOM 669 C C . VAL A 1 87 ? -9.504 -4.554 12.895 1.00 97.56 87 VAL A C 1
ATOM 671 O O . VAL A 1 87 ? -9.843 -4.316 11.740 1.00 97.56 87 VAL A O 1
ATOM 674 N N . ARG A 1 88 ? -9.954 -5.613 13.561 1.00 95.94 88 ARG A N 1
ATOM 675 C CA . ARG A 1 88 ? -10.910 -6.565 12.993 1.00 95.94 88 ARG A CA 1
ATOM 676 C C . ARG A 1 88 ? -12.051 -6.738 13.970 1.00 95.94 88 ARG A C 1
ATOM 678 O O . ARG A 1 88 ? -11.823 -7.097 15.117 1.00 95.94 88 ARG A O 1
ATOM 685 N N . GLN A 1 89 ? -13.270 -6.463 13.510 1.00 89.75 89 GLN A N 1
ATOM 686 C CA . GLN A 1 89 ? -14.474 -6.586 14.338 1.00 89.75 89 GLN A CA 1
ATOM 687 C C . GLN A 1 89 ? -14.396 -5.763 15.644 1.00 89.75 89 GLN A C 1
ATOM 689 O O . GLN A 1 89 ? -14.884 -6.166 16.696 1.00 89.75 89 GLN A O 1
ATOM 694 N N . GLY A 1 90 ? -13.739 -4.598 15.583 1.00 90.19 90 GLY A N 1
ATOM 695 C CA . GLY A 1 90 ? -13.528 -3.711 16.729 1.00 90.19 90 GLY A CA 1
ATOM 696 C C . GLY A 1 90 ? -12.388 -4.113 17.672 1.00 90.19 90 GLY A C 1
ATOM 697 O O . GLY A 1 90 ? -12.076 -3.342 18.579 1.00 90.19 90 GLY A O 1
ATOM 698 N N . GLU A 1 91 ? -11.739 -5.257 17.454 1.00 96.38 91 GLU A N 1
ATOM 699 C CA . GLU A 1 91 ? -10.567 -5.692 18.216 1.00 96.38 91 GLU A CA 1
ATOM 700 C C . GLU A 1 91 ? -9.269 -5.226 17.553 1.00 96.38 91 GLU A C 1
ATOM 702 O O . GLU A 1 91 ? -9.135 -5.252 16.329 1.00 96.38 91 GLU A O 1
ATOM 707 N N . VAL A 1 92 ? -8.304 -4.794 18.370 1.00 97.62 92 VAL A N 1
ATOM 708 C CA . VAL A 1 92 ? -7.008 -4.278 17.911 1.00 97.62 92 VAL A CA 1
ATOM 709 C C . VAL A 1 92 ? -5.951 -5.373 18.011 1.00 97.62 92 VAL A C 1
ATOM 711 O O . VAL A 1 92 ? -5.634 -5.846 19.100 1.00 97.62 92 VAL A O 1
ATOM 714 N N . PHE A 1 93 ? -5.353 -5.719 16.877 1.00 97.75 93 PHE A N 1
ATOM 715 C CA . PHE A 1 93 ? -4.280 -6.700 16.761 1.00 97.75 93 PHE A CA 1
ATOM 716 C C . PHE A 1 93 ? -2.968 -5.986 16.466 1.00 97.75 93 PHE A C 1
ATOM 718 O O . PHE A 1 93 ? -2.561 -5.827 15.313 1.00 97.75 93 PHE A O 1
ATOM 725 N N . ASP A 1 94 ? -2.306 -5.551 17.533 1.00 96.50 94 ASP A N 1
ATOM 726 C CA . ASP A 1 94 ? -1.079 -4.771 17.466 1.00 96.50 94 ASP A CA 1
ATOM 727 C C . ASP A 1 94 ? 0.042 -5.417 18.292 1.00 96.50 94 ASP A C 1
ATOM 729 O O . ASP A 1 94 ? 0.119 -5.257 19.508 1.00 96.50 94 ASP A O 1
ATOM 733 N N . LYS A 1 95 ? 0.954 -6.121 17.609 1.00 89.44 95 LYS A N 1
ATOM 734 C CA . LYS A 1 95 ? 2.156 -6.711 18.225 1.00 89.44 95 LYS A CA 1
ATOM 735 C C . LYS A 1 95 ? 3.166 -5.671 18.720 1.00 89.44 95 LYS A C 1
ATOM 737 O O . LYS A 1 95 ? 3.995 -5.991 19.567 1.00 89.44 95 LYS A O 1
ATOM 742 N N . GLY A 1 96 ? 3.151 -4.469 18.149 1.00 88.81 96 GLY A N 1
ATOM 743 C CA . GLY A 1 96 ? 4.100 -3.402 18.460 1.00 88.81 96 GLY A CA 1
ATOM 744 C C . GLY A 1 96 ? 3.688 -2.549 19.658 1.00 88.81 96 GLY A C 1
ATOM 745 O O . GLY A 1 96 ? 4.528 -1.832 20.194 1.00 88.81 96 GLY A O 1
ATOM 746 N N . GLY A 1 97 ? 2.423 -2.624 20.087 1.00 90.81 97 GLY A N 1
ATOM 747 C CA . GLY A 1 97 ? 1.905 -1.813 21.190 1.00 90.81 97 GLY A CA 1
ATOM 748 C C . GLY A 1 97 ? 1.952 -0.316 20.875 1.00 90.81 97 GLY A C 1
ATOM 749 O O . GLY A 1 97 ? 2.478 0.477 21.657 1.00 90.81 97 GLY A O 1
ATOM 750 N N . THR A 1 98 ? 1.438 0.078 19.710 1.00 94.44 98 THR A N 1
ATOM 751 C CA . THR A 1 98 ? 1.481 1.454 19.215 1.00 94.44 98 THR A CA 1
ATOM 752 C C . THR A 1 98 ? 0.845 2.407 20.212 1.00 94.44 98 THR A C 1
ATOM 754 O O . THR A 1 98 ? -0.306 2.253 20.627 1.00 94.44 98 THR A O 1
ATOM 757 N N . HIS A 1 99 ? 1.591 3.449 20.575 1.00 95.88 99 HIS A N 1
ATOM 758 C CA . HIS A 1 99 ? 1.113 4.426 21.537 1.00 95.88 99 HIS A CA 1
ATOM 759 C C . HIS A 1 99 ? -0.158 5.138 21.016 1.00 95.88 99 HIS A C 1
ATOM 761 O O . HIS A 1 99 ? -0.180 5.599 19.873 1.00 95.88 99 HIS A O 1
ATOM 767 N N . PRO A 1 100 ? -1.207 5.344 21.839 1.00 95.00 100 PRO A N 1
ATOM 768 C CA . PRO A 1 100 ? -2.475 5.915 21.367 1.00 95.00 100 PRO A CA 1
ATOM 769 C C . PRO A 1 100 ? -2.376 7.334 20.779 1.00 95.00 100 PRO A C 1
ATOM 771 O O . PRO A 1 100 ? -3.286 7.776 20.082 1.00 95.00 100 PRO A O 1
ATOM 774 N N . ARG A 1 101 ? -1.294 8.072 21.069 1.00 95.31 101 ARG A N 1
ATOM 775 C CA . ARG A 1 101 ? -1.022 9.414 20.507 1.00 95.31 101 ARG A CA 1
ATOM 776 C C . ARG A 1 101 ? -0.219 9.396 19.200 1.00 95.31 101 ARG A C 1
ATOM 778 O O . ARG A 1 101 ? 0.012 10.465 18.643 1.00 95.31 101 ARG A O 1
ATOM 785 N N . THR A 1 102 ? 0.219 8.232 18.726 1.00 95.38 102 THR A N 1
ATOM 786 C CA . THR A 1 102 ? 0.932 8.110 17.450 1.00 95.38 102 THR A CA 1
ATOM 787 C C . THR A 1 102 ? 0.035 8.584 16.312 1.00 95.38 102 THR A C 1
ATOM 789 O O . THR A 1 102 ? -1.166 8.305 16.309 1.00 95.38 102 THR A O 1
ATOM 792 N N . GLN A 1 103 ? 0.603 9.338 15.371 1.00 94.44 103 GLN A N 1
ATOM 793 C CA . GLN A 1 103 ? -0.131 9.836 14.211 1.00 94.44 103 GLN A CA 1
ATOM 794 C C . GLN A 1 103 ? -0.325 8.723 13.187 1.00 94.44 103 GLN A C 1
ATOM 796 O O . GLN A 1 103 ? 0.610 7.993 12.861 1.00 94.44 103 GLN A O 1
ATOM 801 N N . VAL A 1 104 ? -1.543 8.623 12.664 1.00 93.25 104 VAL A N 1
ATOM 802 C CA . VAL A 1 104 ? -1.865 7.697 11.583 1.00 93.25 104 VAL A CA 1
ATOM 803 C C . VAL A 1 104 ? -1.425 8.302 10.256 1.00 93.25 104 VAL A C 1
ATOM 805 O O . VAL A 1 104 ? -1.740 9.453 9.953 1.00 93.25 104 VAL A O 1
ATOM 808 N N . ARG A 1 105 ? -0.703 7.513 9.458 1.00 90.50 105 ARG A N 1
ATOM 809 C CA . ARG A 1 105 ? -0.296 7.875 8.096 1.00 90.50 105 ARG A CA 1
ATOM 810 C C . ARG A 1 105 ? -1.324 7.439 7.078 1.00 90.50 105 ARG A C 1
ATOM 812 O O . ARG A 1 105 ? -1.736 8.245 6.250 1.00 90.50 105 ARG A O 1
ATOM 819 N N . HIS A 1 106 ? -1.758 6.187 7.178 1.00 90.75 106 HIS A N 1
ATOM 820 C CA . HIS A 1 106 ? -2.739 5.621 6.266 1.00 90.75 106 HIS A CA 1
ATOM 821 C C . HIS A 1 106 ? -3.713 4.713 7.002 1.00 90.75 106 HIS A C 1
ATOM 823 O O . HIS A 1 106 ? -3.342 4.026 7.953 1.00 90.75 106 HIS A O 1
ATOM 829 N N . VAL A 1 107 ? -4.946 4.677 6.517 1.00 93.75 107 VAL A N 1
ATOM 830 C CA . VAL A 1 107 ? -5.955 3.687 6.881 1.00 93.75 107 VAL A CA 1
ATOM 831 C C . VAL A 1 107 ? -6.631 3.188 5.610 1.00 93.75 107 VAL A C 1
ATOM 833 O O . VAL A 1 107 ? -6.800 3.943 4.650 1.00 93.75 107 VAL A O 1
ATOM 836 N N . PHE A 1 108 ? -6.984 1.909 5.581 1.00 93.69 108 PHE A N 1
ATOM 837 C CA . PHE A 1 108 ? -7.797 1.332 4.516 1.00 93.69 108 PHE A CA 1
ATOM 838 C C . PHE A 1 108 ? -8.595 0.132 5.024 1.00 93.69 108 PHE A C 1
ATOM 840 O O . PHE A 1 108 ? -8.211 -0.531 5.989 1.00 93.69 108 PHE A O 1
ATOM 847 N N . GLU A 1 109 ? -9.724 -0.125 4.372 1.00 94.81 109 GLU A N 1
ATOM 848 C CA . GLU A 1 109 ? -10.617 -1.243 4.654 1.00 94.81 109 GLU A CA 1
ATOM 849 C C . GLU A 1 109 ? -10.224 -2.458 3.815 1.00 94.81 109 GLU A C 1
ATOM 851 O O . GLU A 1 109 ? -9.864 -2.321 2.642 1.00 94.81 109 GLU A O 1
ATOM 856 N N . VAL A 1 110 ? -10.330 -3.642 4.418 1.00 95.19 110 VAL A N 1
ATOM 857 C CA . VAL A 1 110 ? -10.146 -4.937 3.755 1.00 95.19 110 VAL A CA 1
ATOM 858 C C . VAL A 1 110 ? -11.482 -5.680 3.781 1.00 95.19 110 VAL A C 1
ATOM 860 O O . VAL A 1 110 ? -12.009 -6.011 4.843 1.00 95.19 110 VAL A O 1
ATOM 863 N N . GLY A 1 111 ? -12.050 -5.895 2.598 1.00 90.19 111 GLY A N 1
ATOM 864 C CA . GLY A 1 111 ? -13.248 -6.692 2.354 1.00 90.19 111 GLY A CA 1
ATOM 865 C C . GLY A 1 111 ? -12.913 -8.135 1.980 1.00 90.19 111 GLY A C 1
ATOM 866 O O . GLY A 1 111 ? -11.752 -8.533 1.963 1.00 90.19 111 GLY A O 1
ATOM 867 N N . GLN A 1 112 ? -13.938 -8.936 1.683 1.00 79.38 112 GLN A N 1
ATOM 868 C CA . GLN A 1 112 ? -13.744 -10.340 1.313 1.00 79.38 112 GLN A CA 1
ATOM 869 C C . GLN A 1 112 ? -13.102 -10.512 -0.072 1.00 79.38 112 GLN A C 1
ATOM 871 O O . GLN A 1 112 ? -13.032 -9.580 -0.878 1.00 79.38 112 GLN A O 1
ATOM 876 N N . LEU A 1 113 ? -12.615 -11.732 -0.314 1.00 72.19 113 LEU A N 1
ATOM 877 C CA . LEU A 1 113 ? -12.089 -12.171 -1.603 1.00 72.19 113 LEU A CA 1
ATOM 878 C C . LEU A 1 113 ? -13.166 -12.006 -2.681 1.00 72.19 113 LEU A C 1
ATOM 880 O O . LEU A 1 113 ? -14.310 -12.417 -2.474 1.00 72.19 113 LEU A O 1
ATOM 884 N N . GLN A 1 114 ? -12.815 -11.424 -3.829 1.00 56.78 114 GLN A N 1
ATOM 885 C CA . GLN A 1 114 ? -13.749 -11.401 -4.950 1.00 56.78 114 GLN A CA 1
ATOM 886 C C . GLN A 1 114 ? -13.905 -12.830 -5.504 1.00 56.78 114 GLN A C 1
ATOM 888 O O . GLN A 1 114 ? -12.888 -13.500 -5.722 1.00 56.78 114 GLN A O 1
ATOM 893 N N . PRO A 1 115 ? -15.142 -13.303 -5.759 1.00 45.72 115 PRO A N 1
ATOM 894 C CA . PRO A 1 115 ? -15.397 -14.651 -6.283 1.00 45.72 115 PRO A CA 1
ATOM 895 C C . PRO A 1 115 ? -14.667 -14.951 -7.603 1.00 45.72 115 PRO A C 1
ATOM 897 O O . PRO A 1 115 ? -14.382 -16.106 -7.907 1.00 45.72 115 PRO A O 1
ATOM 900 N N . ASP A 1 116 ? -14.296 -13.905 -8.344 1.00 42.38 116 ASP A N 1
ATOM 901 C CA . ASP A 1 116 ? -13.746 -14.002 -9.697 1.00 42.38 116 ASP A CA 1
ATOM 902 C C . ASP A 1 116 ? -12.205 -13.948 -9.722 1.00 42.38 116 ASP A C 1
ATOM 904 O O . ASP A 1 116 ? -11.582 -14.063 -10.777 1.00 42.38 116 ASP A O 1
ATOM 908 N N . SER A 1 117 ? -11.561 -13.773 -8.562 1.00 38.50 117 SER A N 1
ATOM 909 C CA . SER A 1 117 ? -10.099 -13.768 -8.417 1.00 38.50 117 SER A CA 1
ATOM 910 C C . SER A 1 117 ? -9.585 -15.130 -7.956 1.00 38.50 117 SER A C 1
ATOM 912 O O . SER A 1 117 ? -9.023 -15.277 -6.873 1.00 38.50 117 SER A O 1
ATOM 914 N N . THR A 1 118 ? -9.752 -16.149 -8.799 1.00 38.31 118 THR A N 1
ATOM 915 C CA . THR A 1 118 ? -9.010 -17.410 -8.667 1.00 38.31 118 THR A CA 1
ATOM 916 C C . THR A 1 118 ? -7.564 -17.172 -9.096 1.00 38.31 118 THR A C 1
ATOM 918 O O . THR A 1 118 ? -7.137 -17.494 -10.202 1.00 38.31 118 THR A O 1
ATOM 921 N N . LEU A 1 119 ? -6.775 -16.580 -8.203 1.00 38.50 119 LEU A N 1
ATOM 922 C CA . LEU A 1 119 ? -5.337 -16.780 -8.253 1.00 38.50 119 LEU A CA 1
ATOM 923 C C . LEU A 1 119 ? -5.092 -18.232 -7.871 1.00 38.50 119 LEU A C 1
ATOM 925 O O . LEU A 1 119 ? -5.397 -18.650 -6.755 1.00 38.50 119 LEU A O 1
ATOM 929 N N . PHE A 1 120 ? -4.590 -19.003 -8.832 1.00 35.06 120 PHE A N 1
ATOM 930 C CA . PHE A 1 120 ? -4.122 -20.365 -8.637 1.00 35.06 120 PHE A CA 1
ATOM 931 C C . PHE A 1 120 ? -3.070 -20.384 -7.523 1.00 35.06 120 PHE A C 1
ATOM 933 O O . PHE A 1 120 ? -1.873 -20.241 -7.764 1.00 35.06 120 PHE A O 1
ATOM 940 N N . ILE A 1 121 ? -3.506 -20.603 -6.286 1.00 36.09 121 ILE A N 1
ATOM 941 C CA . ILE A 1 121 ? -2.645 -21.144 -5.242 1.00 36.09 121 ILE A CA 1
ATOM 942 C C . ILE A 1 121 ? -2.593 -22.652 -5.502 1.00 36.09 121 ILE A C 1
ATOM 944 O O . ILE A 1 121 ? -3.233 -23.443 -4.819 1.00 36.09 121 ILE A O 1
ATOM 948 N N . GLN A 1 122 ? -1.864 -23.064 -6.543 1.00 29.31 122 GLN A N 1
ATOM 949 C CA . GLN A 1 122 ? -1.391 -24.442 -6.620 1.00 29.31 122 GLN A CA 1
ATOM 950 C C . GLN A 1 1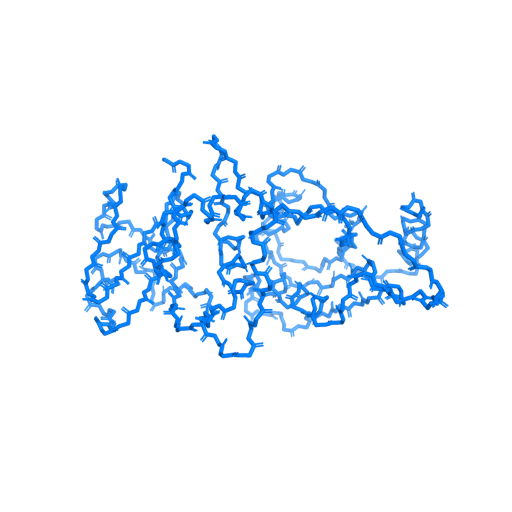22 ? -0.137 -24.554 -5.759 1.00 29.31 122 GLN A C 1
ATOM 952 O O . GLN A 1 122 ? 0.997 -24.441 -6.212 1.00 29.31 122 GLN A O 1
ATOM 957 N N . SER A 1 123 ? -0.367 -24.795 -4.474 1.00 34.72 123 SER A N 1
ATOM 958 C CA . SER A 1 123 ? 0.522 -25.635 -3.687 1.00 34.72 123 SER A CA 1
ATOM 959 C C . SER A 1 123 ? 0.449 -27.054 -4.264 1.00 34.72 123 SER A C 1
ATOM 961 O O . SER A 1 123 ? -0.518 -27.772 -4.018 1.00 34.72 123 SER A O 1
ATOM 963 N N . GLY A 1 124 ? 1.427 -27.450 -5.076 1.00 26.67 124 GLY A N 1
ATOM 964 C CA . GLY A 1 124 ? 1.472 -28.802 -5.627 1.00 26.67 124 GLY A CA 1
ATOM 965 C C . GLY A 1 124 ? 2.758 -29.075 -6.389 1.00 26.67 124 GLY A C 1
ATOM 966 O O . GLY A 1 124 ? 2.931 -28.619 -7.513 1.00 26.67 124 GLY A O 1
ATOM 967 N N . ALA A 1 125 ? 3.654 -29.842 -5.772 1.00 35.09 125 ALA A N 1
ATOM 968 C CA . ALA A 1 125 ? 4.726 -30.530 -6.473 1.00 35.09 125 ALA A CA 1
ATOM 969 C C . ALA A 1 125 ? 4.123 -31.390 -7.603 1.00 35.09 125 ALA A C 1
ATOM 971 O O . ALA A 1 125 ? 3.238 -32.204 -7.348 1.00 35.09 125 ALA A O 1
ATOM 972 N N . GLY A 1 126 ? 4.577 -31.204 -8.842 1.00 25.34 126 GLY A N 1
ATOM 973 C CA . GLY A 1 126 ? 4.053 -31.931 -9.997 1.00 25.34 126 GLY A CA 1
ATOM 974 C C . GLY A 1 126 ? 4.954 -31.772 -11.215 1.00 25.34 126 GLY A C 1
ATOM 975 O O . GLY A 1 126 ? 5.205 -30.666 -11.674 1.00 25.34 126 GLY A O 1
ATOM 976 N N . SER A 1 127 ? 5.470 -32.904 -11.672 1.00 27.11 127 SER A N 1
ATOM 977 C CA . SER A 1 127 ? 6.456 -33.141 -12.725 1.00 27.11 127 SER A CA 1
ATOM 978 C C . SER A 1 127 ? 6.319 -32.346 -14.026 1.00 27.11 127 SER A C 1
ATOM 980 O O . SER A 1 127 ? 5.228 -32.105 -14.539 1.00 27.11 127 SER A O 1
ATOM 982 N N . CYS A 1 128 ? 7.490 -32.116 -14.621 1.00 31.70 128 CYS A N 1
ATOM 983 C CA . CYS A 1 128 ? 7.720 -31.927 -16.046 1.00 31.70 128 CYS A CA 1
ATOM 984 C C . CYS A 1 128 ? 6.787 -32.767 -16.941 1.00 31.70 128 CYS A C 1
ATOM 986 O O . CYS A 1 128 ? 6.679 -33.983 -16.805 1.00 31.70 128 CYS A O 1
ATOM 988 N N . GLY A 1 129 ? 6.165 -32.101 -17.910 1.00 26.86 129 GLY A N 1
ATOM 989 C CA . GLY A 1 129 ? 5.435 -32.725 -19.004 1.00 26.86 129 GLY A CA 1
ATOM 990 C C . GLY A 1 129 ? 5.592 -31.867 -20.250 1.00 26.86 129 GLY A C 1
ATOM 991 O O . GLY A 1 129 ? 4.905 -30.866 -20.418 1.00 26.86 129 GLY A O 1
ATOM 992 N N . THR A 1 130 ? 6.545 -32.237 -21.099 1.00 37.78 130 THR A N 1
ATOM 993 C CA . THR A 1 130 ? 6.675 -31.736 -22.468 1.00 37.78 130 THR A CA 1
ATOM 994 C C . THR A 1 130 ? 5.450 -32.131 -23.283 1.00 37.78 130 THR A C 1
ATOM 996 O O . THR A 1 130 ? 5.099 -33.307 -23.280 1.00 37.78 130 THR A O 1
ATOM 999 N N . ASN A 1 131 ? 4.865 -31.193 -24.029 1.00 29.78 131 ASN A N 1
ATOM 1000 C CA . ASN A 1 131 ? 4.417 -31.406 -25.408 1.00 29.78 131 ASN A CA 1
ATOM 1001 C C . ASN A 1 131 ? 4.116 -30.059 -26.072 1.00 29.78 131 ASN A C 1
ATOM 1003 O O . ASN A 1 131 ? 3.612 -29.132 -25.444 1.00 29.78 131 ASN A O 1
ATOM 1007 N N . GLY A 1 132 ? 4.547 -29.953 -27.326 1.00 27.28 132 GLY A N 1
ATOM 1008 C CA . GLY A 1 132 ? 4.742 -28.703 -28.042 1.00 27.28 132 GLY A CA 1
ATOM 1009 C C . GLY A 1 132 ? 3.555 -28.207 -28.865 1.00 27.28 132 GLY A C 1
ATOM 1010 O O . GLY A 1 132 ? 2.503 -28.833 -28.944 1.00 27.28 132 GLY A O 1
ATOM 1011 N N . ASN A 1 133 ? 3.864 -27.106 -29.557 1.00 28.47 133 ASN A N 1
ATOM 1012 C CA . ASN A 1 133 ? 3.162 -26.456 -30.666 1.00 28.47 133 ASN A CA 1
ATOM 1013 C C . ASN A 1 133 ? 1.982 -25.532 -30.329 1.00 28.47 133 ASN A C 1
ATOM 1015 O O . ASN A 1 133 ? 0.825 -25.904 -30.473 1.00 28.47 133 ASN A O 1
ATOM 1019 N N . ALA A 1 134 ? 2.306 -24.262 -30.060 1.00 30.03 134 ALA A N 1
ATOM 1020 C CA . ALA A 1 134 ? 1.939 -23.143 -30.940 1.00 30.03 134 ALA A CA 1
ATOM 1021 C C . ALA A 1 134 ? 2.705 -21.872 -30.520 1.00 30.03 134 ALA A C 1
ATOM 1023 O O . ALA A 1 134 ? 2.500 -21.339 -29.432 1.00 30.03 134 ALA A O 1
ATOM 1024 N N . LEU A 1 135 ? 3.597 -21.388 -31.388 1.00 33.75 135 LEU A N 1
ATOM 1025 C CA . LEU A 1 135 ? 4.238 -20.075 -31.280 1.00 33.75 135 LEU A CA 1
ATOM 1026 C C . LEU A 1 135 ? 3.185 -18.987 -31.527 1.00 33.75 135 LEU A C 1
ATOM 1028 O O . LEU A 1 135 ? 2.983 -18.553 -32.655 1.00 33.75 135 LEU A O 1
ATOM 1032 N N . ASN A 1 136 ? 2.519 -18.550 -30.464 1.00 34.19 136 ASN A N 1
ATOM 1033 C CA . ASN A 1 136 ? 1.976 -17.202 -30.375 1.00 34.19 136 ASN A CA 1
ATOM 1034 C C . ASN A 1 136 ? 2.730 -16.521 -29.239 1.00 34.19 136 ASN A C 1
ATOM 1036 O O . ASN A 1 136 ? 2.567 -16.877 -28.074 1.00 34.19 136 ASN A O 1
ATOM 1040 N N . SER A 1 137 ? 3.595 -15.572 -29.590 1.00 35.66 137 SER A N 1
ATOM 1041 C CA . SER A 1 137 ? 4.307 -14.701 -28.659 1.00 35.66 137 SER A CA 1
ATOM 1042 C C . SER A 1 137 ? 3.314 -13.745 -27.991 1.00 35.66 137 SER A C 1
ATOM 1044 O O . SER A 1 137 ? 3.257 -12.560 -28.310 1.00 35.66 137 SER A O 1
ATOM 1046 N N . GLN A 1 138 ? 2.466 -14.269 -27.109 1.00 41.56 138 GLN A N 1
ATOM 1047 C CA . GLN A 1 138 ? 1.726 -13.446 -26.167 1.00 41.56 138 GL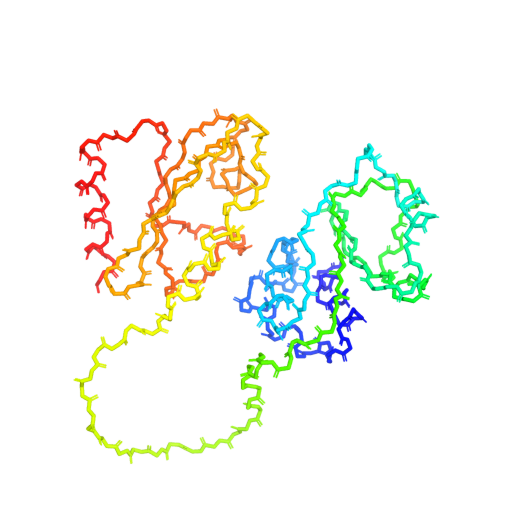N A CA 1
ATOM 1048 C C . GLN A 1 138 ? 2.695 -13.056 -25.056 1.00 41.56 138 GLN A C 1
ATOM 1050 O O . GLN A 1 138 ? 3.394 -13.906 -24.502 1.00 41.56 138 GLN A O 1
ATOM 1055 N N . SER A 1 139 ? 2.777 -11.754 -24.791 1.00 45.91 139 SER A N 1
ATOM 1056 C CA . SER A 1 139 ? 3.533 -11.221 -23.664 1.00 45.91 139 SER A CA 1
ATOM 1057 C C . SER A 1 139 ? 3.204 -11.997 -22.383 1.00 45.91 139 SER A C 1
ATOM 1059 O O . SER A 1 139 ? 2.030 -12.300 -22.155 1.00 45.91 139 SER A O 1
ATOM 1061 N N . PRO A 1 140 ? 4.191 -12.287 -21.515 1.00 49.69 140 PRO A N 1
ATOM 1062 C CA . PRO A 1 140 ? 3.927 -12.892 -20.212 1.00 49.69 140 PRO A CA 1
ATOM 1063 C C . PRO A 1 140 ? 3.099 -11.985 -19.281 1.00 49.69 140 PRO A C 1
ATOM 1065 O O . PRO A 1 140 ? 2.681 -12.440 -18.218 1.00 49.69 140 PRO A O 1
ATOM 1068 N N . PHE A 1 141 ? 2.854 -10.724 -19.660 1.00 53.56 141 PHE A N 1
ATOM 1069 C CA . PHE A 1 141 ? 2.045 -9.773 -18.904 1.00 53.56 141 PHE A CA 1
ATOM 1070 C C . PHE A 1 141 ? 0.717 -9.509 -19.615 1.00 53.56 141 PHE A C 1
ATOM 1072 O O . PHE A 1 141 ? 0.688 -9.033 -20.753 1.00 53.56 141 PHE A O 1
ATOM 1079 N N . ASP A 1 142 ? -0.397 -9.785 -18.932 1.00 63.41 142 ASP A N 1
ATOM 1080 C CA . ASP A 1 142 ? -1.702 -9.347 -19.415 1.00 63.41 142 ASP A CA 1
ATOM 1081 C C . ASP A 1 142 ? -1.849 -7.821 -19.260 1.00 63.41 142 ASP A C 1
ATOM 1083 O O . ASP A 1 142 ? -1.242 -7.175 -18.400 1.00 63.41 142 ASP A O 1
ATOM 1087 N N . ARG A 1 143 ? -2.675 -7.213 -20.113 1.00 58.94 143 ARG A N 1
ATOM 1088 C CA . ARG A 1 143 ? -2.914 -5.763 -20.106 1.00 58.94 143 ARG A CA 1
ATOM 1089 C C . ARG A 1 143 ? -3.455 -5.258 -18.762 1.00 58.94 143 ARG A C 1
ATOM 1091 O O . ARG A 1 143 ? -3.190 -4.124 -18.378 1.00 58.94 143 ARG A O 1
ATOM 1098 N N . LYS A 1 144 ? -4.195 -6.096 -18.031 1.00 62.44 144 LYS A N 1
ATOM 1099 C CA . LYS A 1 144 ? -4.786 -5.752 -16.733 1.00 62.44 144 LYS A CA 1
ATOM 1100 C C . LYS A 1 144 ? -3.707 -5.548 -15.665 1.00 62.44 144 LYS A C 1
ATOM 1102 O O . LYS A 1 144 ? -3.778 -4.577 -14.920 1.00 62.44 144 LYS A O 1
ATOM 1107 N N . CYS A 1 145 ? -2.691 -6.406 -15.631 1.00 59.53 145 CYS A N 1
ATOM 1108 C CA . CYS A 1 145 ? -1.539 -6.321 -14.739 1.00 59.53 145 CYS A CA 1
ATOM 1109 C C . CYS A 1 145 ? -0.767 -5.016 -14.956 1.00 59.53 145 CYS A C 1
ATOM 1111 O O . CYS A 1 145 ? -0.426 -4.322 -13.997 1.00 59.53 145 CYS A O 1
ATOM 1113 N N . VAL A 1 146 ? -0.562 -4.643 -16.221 1.00 59.78 146 VAL A N 1
ATOM 1114 C CA . VAL A 1 146 ? 0.112 -3.395 -16.592 1.00 59.78 146 VAL A CA 1
ATOM 1115 C C . VAL A 1 146 ? -0.697 -2.166 -16.174 1.00 59.78 146 VAL A C 1
ATOM 1117 O O . VAL A 1 146 ? -0.157 -1.239 -15.565 1.00 59.78 146 VAL A O 1
ATOM 1120 N N . ASP A 1 147 ? -2.001 -2.176 -16.448 1.00 62.50 147 ASP A N 1
ATOM 1121 C CA . ASP A 1 147 ? -2.919 -1.110 -16.055 1.00 62.50 147 ASP A CA 1
ATOM 1122 C C . ASP A 1 147 ? -2.981 -0.946 -14.530 1.00 62.50 147 ASP A C 1
ATOM 1124 O O . ASP A 1 147 ? -3.010 0.180 -14.029 1.00 62.50 147 ASP A O 1
ATOM 1128 N N . ASP A 1 148 ? -3.011 -2.049 -13.782 1.00 62.47 148 ASP A N 1
ATOM 1129 C CA . ASP A 1 148 ? -3.051 -2.032 -12.322 1.00 62.47 148 ASP A CA 1
ATOM 1130 C C . ASP A 1 148 ? -1.728 -1.546 -11.725 1.00 62.47 148 ASP A C 1
ATOM 1132 O O . ASP A 1 148 ? -1.749 -0.724 -10.805 1.00 62.47 148 ASP A O 1
ATOM 1136 N N . PHE A 1 149 ? -0.588 -1.965 -12.285 1.00 64.81 149 PHE A N 1
ATOM 1137 C CA . PHE A 1 149 ? 0.730 -1.440 -11.924 1.00 64.81 149 PHE A CA 1
ATOM 1138 C C . PHE A 1 149 ? 0.792 0.078 -12.124 1.00 64.81 149 PHE A C 1
ATOM 1140 O O . PHE A 1 149 ? 1.132 0.817 -11.195 1.00 64.81 149 PHE A O 1
ATOM 1147 N N . ALA A 1 150 ? 0.393 0.553 -13.307 1.00 64.12 150 ALA A N 1
ATOM 1148 C CA . ALA A 1 150 ? 0.408 1.972 -13.624 1.00 64.12 150 ALA A CA 1
ATOM 1149 C C . ALA A 1 150 ? -0.529 2.773 -12.709 1.00 64.12 150 ALA A C 1
ATOM 1151 O O . ALA A 1 150 ? -0.137 3.811 -12.178 1.00 64.12 150 ALA A O 1
ATOM 1152 N N . ARG A 1 151 ? -1.749 2.281 -12.460 1.00 65.25 151 ARG A N 1
ATOM 1153 C CA . ARG A 1 151 ? -2.701 2.932 -11.544 1.00 65.25 151 ARG A CA 1
ATOM 1154 C C . ARG A 1 151 ? -2.170 3.007 -10.119 1.00 65.25 151 ARG A C 1
ATOM 1156 O O . ARG A 1 151 ? -2.274 4.063 -9.507 1.00 65.25 151 ARG A O 1
ATOM 1163 N N . ASN A 1 152 ? -1.597 1.922 -9.602 1.00 63.78 152 ASN A N 1
ATOM 1164 C CA . ASN A 1 152 ? -1.071 1.878 -8.238 1.00 63.78 152 ASN A CA 1
ATOM 1165 C C . ASN A 1 152 ? 0.101 2.844 -8.061 1.00 63.78 152 ASN A C 1
ATOM 1167 O O . ASN A 1 152 ? 0.161 3.570 -7.072 1.00 63.78 152 ASN A O 1
ATOM 1171 N N . TRP A 1 153 ? 1.008 2.892 -9.036 1.00 63.09 153 TRP A N 1
ATOM 1172 C CA . TRP A 1 153 ? 2.137 3.814 -8.992 1.00 63.09 153 TRP A CA 1
ATOM 1173 C C . TRP A 1 153 ? 1.684 5.278 -9.079 1.00 63.09 153 TRP A C 1
ATOM 1175 O O . TRP A 1 153 ? 2.179 6.127 -8.343 1.00 63.09 153 TRP A O 1
ATOM 1185 N N . LEU A 1 154 ? 0.686 5.566 -9.919 1.00 63.50 154 LEU A N 1
ATOM 1186 C CA . LEU A 1 154 ? 0.103 6.903 -10.059 1.00 63.50 154 LEU A CA 1
ATOM 1187 C C . LEU A 1 154 ? -0.811 7.317 -8.893 1.00 63.50 154 LEU A C 1
ATOM 1189 O O . LEU A 1 154 ? -1.132 8.497 -8.779 1.00 63.50 154 LEU A O 1
ATOM 1193 N N . ALA A 1 155 ? -1.238 6.378 -8.045 1.00 61.09 155 ALA A N 1
ATOM 1194 C CA . ALA A 1 155 ? -2.056 6.646 -6.862 1.00 61.09 155 ALA A CA 1
ATOM 1195 C C . ALA A 1 155 ? -1.232 7.102 -5.641 1.00 61.09 155 ALA A C 1
ATOM 1197 O O . ALA A 1 155 ? -1.807 7.576 -4.660 1.00 61.09 155 ALA A O 1
ATOM 1198 N N . GLY A 1 156 ? 0.101 6.976 -5.686 1.00 56.12 156 GLY A N 1
ATOM 1199 C CA . GLY A 1 156 ? 0.994 7.456 -4.633 1.00 56.12 156 GLY A CA 1
ATOM 1200 C C . GLY A 1 156 ? 0.972 8.982 -4.532 1.00 56.12 156 GLY A C 1
ATOM 1201 O O . GLY A 1 156 ? 1.564 9.654 -5.365 1.00 56.12 156 GLY A O 1
ATOM 1202 N N . SER A 1 157 ? 0.257 9.509 -3.533 1.00 50.50 157 SER A N 1
ATOM 1203 C CA . SER A 1 157 ? 0.339 10.887 -3.014 1.00 50.50 157 SER A CA 1
ATOM 1204 C C . SER A 1 157 ? 0.619 11.989 -4.053 1.00 50.50 157 SER A C 1
ATOM 1206 O O . SER A 1 157 ? 1.566 12.758 -3.930 1.00 50.50 157 SER A O 1
ATOM 1208 N N . THR A 1 158 ? -0.260 12.160 -5.048 1.00 52.22 158 THR A N 1
ATOM 1209 C CA . THR A 1 158 ? -0.258 13.388 -5.855 1.00 52.22 158 THR A CA 1
ATOM 1210 C C . THR A 1 158 ? -0.527 14.582 -4.942 1.00 52.22 158 THR A C 1
ATOM 1212 O O . THR A 1 158 ? -1.583 14.647 -4.304 1.00 52.22 158 THR A O 1
ATOM 1215 N N . CYS A 1 159 ? 0.360 15.580 -4.920 1.00 54.03 159 CYS A N 1
ATOM 1216 C CA . CYS A 1 159 ? -0.029 16.893 -4.413 1.00 54.03 159 CYS A CA 1
ATOM 1217 C C . CYS A 1 159 ? -1.311 17.311 -5.161 1.00 54.03 159 CYS A C 1
ATOM 1219 O O . CYS A 1 159 ? -1.368 17.202 -6.388 1.00 54.03 159 CYS A O 1
ATOM 1221 N N . HIS A 1 160 ? -2.354 17.752 -4.452 1.00 50.84 160 HIS A N 1
ATOM 1222 C CA . HIS A 1 160 ? -3.722 17.923 -4.984 1.00 50.84 160 HIS A CA 1
ATOM 1223 C C . HIS A 1 160 ? -3.854 18.880 -6.194 1.00 50.84 160 HIS A C 1
ATOM 1225 O O . HIS A 1 160 ? -4.948 19.105 -6.705 1.00 50.84 160 HIS A O 1
ATOM 1231 N N . ARG A 1 161 ? -2.743 19.471 -6.649 1.00 47.66 161 ARG A N 1
ATOM 1232 C CA . ARG A 1 161 ? -2.645 20.444 -7.737 1.00 47.66 161 ARG A CA 1
ATOM 1233 C C . ARG A 1 161 ? -2.411 19.836 -9.120 1.00 47.66 161 ARG A C 1
ATOM 1235 O O . ARG A 1 161 ? -2.544 20.565 -10.101 1.00 47.66 161 ARG A O 1
ATOM 1242 N N . HIS A 1 162 ? -2.075 18.550 -9.240 1.00 50.28 162 HIS A N 1
ATOM 1243 C CA . HIS A 1 162 ? -1.767 17.967 -10.546 1.00 50.28 162 HIS A CA 1
ATOM 1244 C C . HIS A 1 162 ? -2.515 16.654 -10.806 1.00 50.28 162 HIS A C 1
ATOM 1246 O O . HIS A 1 162 ? -2.241 15.633 -10.194 1.00 50.28 162 HIS A O 1
ATOM 1252 N N . GLN A 1 163 ? -3.460 16.694 -11.752 1.00 52.78 163 GLN A N 1
ATOM 1253 C CA . GLN A 1 163 ? -4.413 15.605 -12.026 1.00 52.78 163 GLN A CA 1
ATOM 1254 C C . GLN A 1 163 ? -4.158 14.851 -13.346 1.00 52.78 163 GLN A C 1
ATOM 1256 O O . GLN A 1 163 ? -5.021 14.119 -13.815 1.00 52.78 163 GLN A O 1
ATOM 1261 N N . ARG A 1 164 ? -3.015 15.054 -14.016 1.00 59.22 164 ARG A N 1
ATOM 1262 C CA . ARG A 1 164 ? -2.782 14.513 -15.375 1.00 59.22 164 ARG A CA 1
ATOM 1263 C C . ARG A 1 164 ? -1.617 13.542 -15.440 1.00 59.22 164 ARG A C 1
ATOM 1265 O O . ARG A 1 164 ? -0.645 13.770 -16.163 1.00 59.22 164 ARG A O 1
ATOM 1272 N N . SER A 1 165 ? -1.740 12.474 -14.674 1.00 67.50 165 SER A N 1
ATOM 1273 C CA . SER A 1 165 ? -0.883 11.307 -14.801 1.00 67.50 165 SER A CA 1
ATOM 1274 C C . SER A 1 165 ? -1.277 10.495 -16.035 1.00 67.50 165 SER A C 1
ATOM 1276 O O . SER A 1 165 ? -2.461 10.285 -16.287 1.00 67.50 165 SER A O 1
ATOM 1278 N N . VAL A 1 166 ? -0.297 10.071 -16.828 1.00 72.44 166 VAL A N 1
ATOM 1279 C CA . VAL A 1 166 ? -0.512 9.221 -18.011 1.00 72.44 166 VAL A CA 1
ATOM 1280 C C . VAL A 1 166 ? 0.580 8.170 -18.064 1.00 72.44 166 VAL A C 1
ATOM 1282 O O . VAL A 1 166 ? 1.681 8.403 -17.565 1.00 72.44 166 VAL A O 1
ATOM 1285 N N . TYR A 1 167 ? 0.299 7.033 -18.683 1.00 79.94 167 TYR A N 1
ATOM 1286 C CA . TYR A 1 167 ? 1.307 6.017 -18.936 1.00 79.94 167 TYR A CA 1
ATOM 1287 C C . TYR A 1 167 ? 1.234 5.534 -20.383 1.00 79.94 167 TYR A C 1
ATOM 1289 O O . TYR A 1 167 ? 0.214 5.679 -21.057 1.00 79.94 167 TYR A O 1
ATOM 1297 N N . TRP A 1 168 ? 2.352 5.000 -20.850 1.00 85.50 168 TRP A N 1
ATOM 1298 C CA . TRP A 1 168 ? 2.513 4.309 -22.118 1.00 85.50 168 TRP A CA 1
ATOM 1299 C C . TRP A 1 168 ? 3.080 2.924 -21.829 1.00 85.50 168 TRP A C 1
ATOM 1301 O O . TRP A 1 168 ? 3.851 2.755 -20.883 1.00 85.50 168 TRP A O 1
ATOM 1311 N N . THR A 1 169 ? 2.709 1.948 -22.646 1.00 80.38 169 THR A N 1
ATOM 1312 C CA . THR A 1 169 ? 3.186 0.570 -22.548 1.00 80.38 169 THR A CA 1
ATOM 1313 C C . THR A 1 169 ? 3.812 0.168 -23.869 1.00 80.38 169 THR A C 1
ATOM 1315 O O . THR A 1 169 ? 3.264 0.514 -24.917 1.00 80.38 169 THR A O 1
ATOM 1318 N N . SER A 1 170 ? 4.905 -0.587 -23.835 1.00 80.62 170 SER A N 1
ATOM 1319 C CA . SER A 1 170 ? 5.438 -1.204 -25.049 1.00 80.62 170 SER A CA 1
ATOM 1320 C C . SER A 1 170 ? 4.470 -2.237 -25.628 1.00 80.62 170 SER A C 1
ATOM 1322 O O . SER A 1 170 ? 3.593 -2.750 -24.926 1.00 80.62 170 SER A O 1
ATOM 1324 N N . ASP A 1 171 ? 4.642 -2.547 -26.914 1.00 78.19 171 ASP A N 1
ATOM 1325 C CA . ASP A 1 171 ? 3.790 -3.499 -27.639 1.00 78.19 171 ASP A CA 1
ATOM 1326 C C . ASP A 1 171 ? 3.871 -4.917 -27.053 1.00 78.19 171 ASP A C 1
ATOM 1328 O O . ASP A 1 171 ? 2.891 -5.654 -27.045 1.00 78.19 171 ASP A O 1
ATOM 1332 N N . ASP A 1 172 ? 5.030 -5.282 -26.501 1.00 77.94 172 ASP A N 1
ATOM 1333 C CA . ASP A 1 172 ? 5.257 -6.541 -25.790 1.00 77.94 172 ASP A CA 1
ATOM 1334 C C . ASP A 1 172 ? 4.831 -6.487 -24.315 1.00 77.94 172 ASP A C 1
ATOM 1336 O O . ASP A 1 172 ? 5.113 -7.420 -23.568 1.00 77.94 172 ASP A O 1
ATOM 1340 N N . HIS A 1 173 ? 4.208 -5.394 -23.864 1.00 76.38 173 HIS A N 1
ATOM 1341 C CA . HIS A 1 173 ? 3.788 -5.151 -22.480 1.00 76.38 173 HIS A CA 1
ATOM 1342 C C . HIS A 1 173 ? 4.886 -5.329 -21.422 1.00 76.38 173 HIS A C 1
ATOM 1344 O O . HIS A 1 173 ? 4.594 -5.389 -20.232 1.00 76.38 173 HIS A O 1
ATOM 1350 N N . ARG A 1 174 ? 6.157 -5.390 -21.826 1.00 81.69 174 ARG A N 1
ATOM 1351 C CA . ARG A 1 174 ? 7.288 -5.530 -20.912 1.00 81.69 174 ARG A CA 1
ATOM 1352 C C . ARG A 1 174 ? 7.615 -4.214 -20.226 1.00 81.69 174 ARG A C 1
ATOM 1354 O O . ARG A 1 174 ? 8.015 -4.212 -19.064 1.00 81.69 174 ARG A O 1
ATOM 1361 N N . PHE A 1 175 ? 7.471 -3.104 -20.943 1.00 83.12 175 PHE A N 1
ATOM 1362 C CA . PHE A 1 175 ? 7.880 -1.795 -20.472 1.00 83.12 175 PHE A CA 1
ATOM 1363 C C . PHE A 1 175 ? 6.695 -0.877 -20.219 1.00 83.12 175 PHE A C 1
ATOM 1365 O O . PHE A 1 175 ? 5.758 -0.809 -21.013 1.00 83.12 175 PHE A O 1
ATOM 1372 N N . VAL A 1 176 ? 6.784 -0.107 -19.135 1.00 83.00 176 VAL A N 1
ATOM 1373 C CA . VAL A 1 176 ? 5.808 0.935 -18.796 1.00 83.00 176 VAL A CA 1
ATOM 1374 C C . VAL A 1 176 ? 6.537 2.250 -18.592 1.00 83.00 176 VAL A C 1
ATOM 1376 O O . VAL A 1 176 ? 7.389 2.360 -17.712 1.00 83.00 176 VAL A O 1
ATOM 1379 N N . LEU A 1 177 ? 6.193 3.257 -19.389 1.00 82.94 177 LEU A N 1
ATOM 1380 C CA . LEU A 1 177 ? 6.609 4.637 -19.177 1.00 82.94 177 LEU A CA 1
ATOM 1381 C C . LEU A 1 177 ? 5.492 5.372 -18.448 1.00 82.94 177 LEU A C 1
ATOM 1383 O O . LEU A 1 177 ? 4.406 5.540 -18.992 1.00 82.94 177 LEU A O 1
ATOM 1387 N N . MET A 1 178 ? 5.764 5.864 -17.249 1.00 81.19 178 MET A N 1
ATOM 1388 C CA . MET A 1 178 ? 4.795 6.607 -16.452 1.00 81.19 178 MET A CA 1
ATOM 1389 C C . MET A 1 178 ? 5.198 8.066 -16.353 1.00 81.19 178 MET A C 1
ATOM 1391 O O . MET A 1 178 ? 6.330 8.381 -15.995 1.00 81.19 178 MET A O 1
ATOM 1395 N N . LYS A 1 179 ? 4.252 8.957 -16.644 1.00 81.75 179 LYS A N 1
ATOM 1396 C CA . LYS A 1 179 ? 4.357 10.390 -16.401 1.00 81.75 179 LYS A CA 1
ATOM 1397 C C . LYS A 1 179 ? 3.592 10.736 -15.133 1.00 81.75 179 LYS A C 1
ATOM 1399 O O . LYS A 1 179 ? 2.373 10.574 -15.083 1.00 81.75 179 LYS A O 1
ATOM 1404 N N . HIS A 1 180 ? 4.300 11.292 -14.162 1.00 73.75 180 HIS A N 1
ATOM 1405 C CA . HIS A 1 180 ? 3.743 11.805 -12.920 1.00 73.75 180 HIS A CA 1
ATOM 1406 C C . HIS A 1 180 ? 3.904 13.322 -12.829 1.00 73.75 180 HIS A C 1
ATOM 1408 O O . HIS A 1 180 ? 4.887 13.874 -13.324 1.00 73.75 180 HIS A O 1
ATOM 1414 N N . HIS A 1 181 ? 2.974 13.999 -12.157 1.00 68.38 181 HIS A N 1
ATOM 1415 C CA . HIS A 1 181 ? 3.121 15.402 -11.770 1.00 68.38 181 HIS A CA 1
ATOM 1416 C C . HIS A 1 181 ? 2.923 15.560 -10.265 1.00 68.38 181 HIS A C 1
ATOM 1418 O O . HIS A 1 181 ? 1.889 15.175 -9.728 1.00 68.38 181 HIS A O 1
ATOM 1424 N N . GLY A 1 182 ? 3.889 16.175 -9.598 1.00 65.38 182 GLY A N 1
ATOM 1425 C CA . GLY A 1 182 ? 3.936 16.294 -8.144 1.00 65.38 182 GLY A CA 1
ATOM 1426 C C . GLY A 1 182 ? 5.003 15.393 -7.534 1.00 65.38 182 GLY A C 1
ATOM 1427 O O . GLY A 1 182 ? 5.567 14.536 -8.220 1.00 65.38 182 GLY A O 1
ATOM 1428 N N . HIS A 1 183 ? 5.287 15.622 -6.252 1.00 63.47 183 HIS A N 1
ATOM 1429 C CA . HIS A 1 183 ? 6.079 14.682 -5.464 1.00 63.47 183 HIS A CA 1
ATOM 1430 C C . HIS A 1 183 ? 5.327 13.352 -5.377 1.00 63.47 183 HIS A C 1
ATOM 1432 O O . HIS A 1 183 ? 4.099 13.333 -5.380 1.00 63.47 183 HIS A O 1
ATOM 1438 N N . THR A 1 184 ? 6.069 12.258 -5.327 1.00 58.84 184 THR A N 1
ATOM 1439 C CA . THR A 1 184 ? 5.554 10.956 -4.903 1.00 58.84 184 THR A CA 1
ATOM 1440 C C . THR A 1 184 ? 6.568 10.407 -3.929 1.00 58.84 184 THR A C 1
ATOM 1442 O O . THR A 1 184 ? 7.768 10.612 -4.124 1.00 58.84 184 THR A O 1
ATOM 1445 N N . ASP A 1 185 ? 6.116 9.619 -2.960 1.00 55.47 185 ASP A N 1
ATOM 1446 C CA . ASP A 1 185 ? 7.012 8.863 -2.084 1.00 55.47 185 ASP A CA 1
ATOM 1447 C C . ASP A 1 185 ? 8.052 8.060 -2.888 1.00 55.47 185 ASP A C 1
ATOM 1449 O O . ASP A 1 185 ? 9.137 7.769 -2.397 1.00 55.47 185 ASP A O 1
ATOM 1453 N N . TYR A 1 186 ? 7.736 7.693 -4.135 1.00 57.59 186 TYR A N 1
ATOM 1454 C CA . TYR A 1 186 ? 8.664 7.044 -5.051 1.00 57.59 186 TYR A CA 1
ATOM 1455 C C . TYR A 1 186 ? 9.784 7.974 -5.547 1.00 57.59 186 TYR A C 1
ATOM 1457 O O . TYR A 1 186 ? 10.958 7.608 -5.485 1.00 57.59 186 TYR A O 1
ATOM 1465 N N . VAL A 1 187 ? 9.450 9.168 -6.044 1.00 59.44 187 VAL A N 1
ATOM 1466 C CA . VAL A 1 187 ? 10.441 10.155 -6.507 1.00 59.44 187 VAL A CA 1
ATOM 1467 C C . VAL A 1 187 ? 11.352 10.573 -5.354 1.00 59.44 187 VAL A C 1
ATOM 1469 O O . VAL A 1 187 ? 12.570 10.639 -5.539 1.00 59.44 187 VAL A O 1
ATOM 1472 N N . ASP A 1 188 ? 10.795 10.737 -4.156 1.00 58.56 188 ASP A N 1
ATOM 1473 C CA . ASP A 1 188 ? 11.548 11.026 -2.936 1.00 58.56 188 ASP A CA 1
ATOM 1474 C C . ASP A 1 188 ? 12.556 9.902 -2.630 1.00 58.56 188 ASP A C 1
ATOM 1476 O O . ASP A 1 188 ? 13.708 10.173 -2.302 1.00 58.56 188 ASP A O 1
ATOM 1480 N N . ARG A 1 189 ? 12.188 8.629 -2.835 1.00 56.84 189 ARG A N 1
ATOM 1481 C CA . ARG A 1 189 ? 13.094 7.477 -2.640 1.00 56.84 189 ARG A CA 1
ATOM 1482 C C . ARG A 1 189 ? 14.172 7.351 -3.714 1.00 56.84 189 ARG A C 1
ATOM 1484 O O . ARG A 1 189 ? 15.283 6.925 -3.411 1.00 56.84 189 ARG A O 1
ATOM 1491 N N . VAL A 1 190 ? 13.856 7.665 -4.972 1.00 58.44 190 VAL A N 1
ATOM 1492 C CA . VAL A 1 190 ? 14.809 7.497 -6.085 1.00 58.44 190 VAL A CA 1
ATOM 1493 C C . VAL A 1 190 ? 15.769 8.676 -6.203 1.00 58.44 190 VAL A C 1
ATOM 1495 O O . VAL A 1 190 ? 16.946 8.477 -6.508 1.00 58.44 190 VAL A O 1
ATOM 1498 N N . ARG A 1 191 ? 15.278 9.901 -5.991 1.00 60.97 191 ARG A N 1
ATOM 1499 C CA . ARG A 1 191 ? 16.033 11.145 -6.206 1.00 60.97 191 ARG A CA 1
ATOM 1500 C C . ARG A 1 191 ? 16.333 11.911 -4.918 1.00 60.97 191 ARG A C 1
ATOM 1502 O O . ARG A 1 191 ? 17.199 12.777 -4.961 1.00 60.97 191 ARG A O 1
ATOM 1509 N N . GLY A 1 192 ? 15.636 11.647 -3.810 1.00 56.62 192 GLY A N 1
ATOM 1510 C CA . GLY A 1 192 ? 15.742 12.461 -2.590 1.00 56.62 192 GLY A CA 1
ATOM 1511 C C . GLY A 1 192 ? 15.160 13.871 -2.737 1.00 56.62 192 GLY A C 1
ATOM 1512 O O . GLY A 1 192 ? 15.436 14.734 -1.907 1.00 56.62 192 GLY A O 1
ATOM 1513 N N . SER A 1 193 ? 14.409 14.143 -3.811 1.00 58.00 193 SER A N 1
ATOM 1514 C CA . SER A 1 193 ? 13.875 15.475 -4.108 1.00 58.00 193 SER A CA 1
ATOM 1515 C C . SER A 1 193 ? 12.491 15.639 -3.502 1.00 58.00 193 SER A C 1
ATOM 1517 O O . SER A 1 193 ? 11.582 14.936 -3.903 1.00 58.00 193 SER A O 1
ATOM 1519 N N . THR A 1 194 ? 12.315 16.620 -2.618 1.00 61.69 194 THR A N 1
ATOM 1520 C CA . THR A 1 194 ? 11.021 16.966 -1.999 1.00 61.69 194 THR A CA 1
ATOM 1521 C C . THR A 1 194 ? 10.216 17.995 -2.806 1.00 61.69 194 THR A C 1
ATOM 1523 O O . THR A 1 194 ? 9.243 18.575 -2.314 1.00 61.69 194 THR A O 1
ATOM 1526 N N . ARG A 1 195 ? 10.639 18.301 -4.040 1.00 67.50 195 ARG A N 1
ATOM 1527 C CA . ARG A 1 195 ? 10.016 19.336 -4.877 1.00 67.50 195 ARG A CA 1
ATOM 1528 C C . ARG A 1 195 ? 8.931 18.738 -5.767 1.00 67.50 195 ARG A C 1
ATOM 1530 O O . ARG A 1 195 ? 9.086 17.659 -6.322 1.00 67.50 195 ARG A O 1
ATOM 1537 N N . CYS A 1 196 ? 7.839 19.476 -5.960 1.00 71.50 196 CYS A N 1
ATOM 1538 C CA . CYS A 1 196 ? 6.847 19.118 -6.970 1.00 71.50 196 CYS A CA 1
ATOM 1539 C C . CYS A 1 196 ? 7.412 19.375 -8.375 1.00 71.50 196 CYS A C 1
ATOM 1541 O O . CYS A 1 196 ? 7.847 20.488 -8.672 1.00 71.50 196 CYS A O 1
ATOM 1543 N N . GLY A 1 197 ? 7.339 18.372 -9.249 1.00 74.00 197 GLY A N 1
ATOM 1544 C CA . GLY A 1 197 ? 7.801 18.450 -10.634 1.00 74.00 197 GLY A CA 1
ATOM 1545 C C . GLY A 1 197 ? 7.065 17.470 -11.547 1.00 74.00 197 GLY A C 1
ATOM 1546 O O . GLY A 1 197 ? 6.198 16.720 -11.099 1.00 74.00 197 GLY A O 1
ATOM 1547 N N . THR A 1 198 ? 7.386 17.487 -12.840 1.00 78.12 198 THR A N 1
ATOM 1548 C CA . THR A 1 198 ? 6.953 16.437 -13.772 1.00 78.12 198 THR A CA 1
ATOM 1549 C C . THR A 1 198 ? 8.048 15.387 -13.862 1.00 78.12 198 THR A C 1
ATOM 1551 O O . THR A 1 198 ? 9.197 15.732 -14.124 1.00 78.12 198 THR A O 1
ATOM 1554 N N . TYR A 1 199 ? 7.691 14.120 -13.695 1.00 78.44 199 TYR A N 1
ATOM 1555 C CA . TYR A 1 199 ? 8.622 12.998 -13.732 1.00 78.44 199 TYR A CA 1
ATOM 1556 C C . TYR A 1 199 ? 8.180 11.979 -14.770 1.00 78.44 199 TYR A C 1
ATOM 1558 O O . TYR A 1 199 ? 6.987 11.725 -14.922 1.00 78.44 199 TYR A O 1
ATOM 1566 N N . TYR A 1 200 ? 9.146 11.384 -15.459 1.00 82.69 200 TYR A N 1
ATOM 1567 C CA . TYR A 1 200 ? 8.938 10.294 -16.400 1.00 82.69 200 TYR A CA 1
ATOM 1568 C C . TYR A 1 200 ? 9.794 9.114 -15.986 1.00 82.69 200 TYR A C 1
ATOM 1570 O O . TYR A 1 200 ? 11.010 9.259 -15.916 1.00 82.69 200 TYR A O 1
ATOM 1578 N N . ALA A 1 201 ? 9.175 7.970 -15.725 1.00 80.38 201 ALA A N 1
ATOM 1579 C CA . ALA A 1 201 ? 9.860 6.780 -15.247 1.00 80.38 201 ALA A CA 1
ATOM 1580 C C . ALA A 1 201 ? 9.535 5.580 -16.140 1.00 80.38 201 ALA A C 1
ATOM 1582 O O . ALA A 1 201 ? 8.364 5.255 -16.327 1.00 80.38 201 ALA A O 1
ATOM 1583 N N . LEU A 1 202 ? 10.567 4.942 -16.693 1.00 83.81 202 LEU A N 1
ATOM 1584 C CA . LEU A 1 202 ? 10.464 3.708 -17.471 1.00 83.81 202 LEU A CA 1
ATOM 1585 C C . LEU A 1 202 ? 10.739 2.500 -16.573 1.00 83.81 202 LEU A C 1
ATOM 1587 O O . LEU A 1 202 ? 11.763 2.463 -15.890 1.00 83.81 202 LEU A O 1
ATOM 1591 N N . TYR A 1 203 ? 9.874 1.494 -16.620 1.00 79.19 203 TYR A N 1
ATOM 1592 C CA . TYR A 1 203 ? 10.006 0.255 -15.854 1.00 79.19 203 TYR A CA 1
ATOM 1593 C C . TYR A 1 203 ? 10.048 -0.955 -16.762 1.00 79.19 203 TYR A C 1
ATOM 1595 O O . TYR A 1 203 ? 9.351 -0.974 -17.768 1.00 79.19 203 TYR A O 1
ATOM 1603 N N . ASP A 1 204 ? 10.830 -1.954 -16.360 1.00 81.94 204 ASP A N 1
ATOM 1604 C CA . ASP A 1 204 ? 10.805 -3.308 -16.910 1.00 81.94 204 ASP A CA 1
ATOM 1605 C C . ASP A 1 204 ? 9.985 -4.171 -15.954 1.00 81.94 204 ASP A C 1
ATOM 1607 O O . ASP A 1 204 ? 10.404 -4.394 -14.818 1.00 81.94 204 ASP A O 1
ATOM 1611 N N . LEU A 1 205 ? 8.824 -4.648 -16.393 1.00 73.50 205 LEU A N 1
ATOM 1612 C CA . LEU A 1 205 ? 7.942 -5.476 -15.571 1.00 73.50 205 LEU A CA 1
ATOM 1613 C C . LEU A 1 205 ? 8.514 -6.872 -15.298 1.00 73.50 205 LEU A C 1
ATOM 1615 O O . LEU A 1 205 ? 8.031 -7.565 -14.407 1.00 73.50 205 LEU A O 1
ATOM 1619 N N . THR A 1 206 ? 9.572 -7.284 -16.007 1.00 72.06 206 THR A N 1
ATOM 1620 C CA . THR A 1 206 ? 10.314 -8.513 -15.675 1.00 72.06 206 THR A CA 1
ATOM 1621 C C . THR A 1 206 ? 11.216 -8.346 -14.456 1.00 72.06 206 THR A C 1
ATOM 1623 O O . THR A 1 206 ? 11.725 -9.333 -13.922 1.00 72.06 206 THR A O 1
ATOM 1626 N N . LYS A 1 207 ? 11.453 -7.105 -14.015 1.00 71.06 207 LYS A N 1
ATOM 1627 C CA . LYS A 1 207 ? 12.278 -6.813 -12.846 1.00 71.06 207 LYS A CA 1
ATOM 1628 C C . LYS A 1 207 ? 11.405 -6.703 -11.590 1.00 71.06 207 LYS A C 1
ATOM 1630 O O . LYS A 1 207 ? 10.235 -6.335 -11.687 1.00 71.06 207 LYS A O 1
ATOM 1635 N N . PRO A 1 208 ? 11.962 -7.017 -10.404 1.00 59.19 208 PRO A N 1
ATOM 1636 C CA . PRO A 1 208 ? 11.235 -6.922 -9.144 1.00 59.19 208 PRO A CA 1
ATOM 1637 C C . PRO A 1 208 ? 10.593 -5.548 -8.950 1.00 59.19 208 PRO A C 1
ATOM 1639 O O . PRO A 1 208 ? 11.161 -4.524 -9.340 1.00 59.19 208 PRO A O 1
ATOM 1642 N N . HIS A 1 209 ? 9.415 -5.530 -8.321 1.00 57.91 209 HIS A N 1
ATOM 1643 C CA . HIS A 1 209 ? 8.653 -4.303 -8.130 1.00 57.91 209 HIS A CA 1
ATOM 1644 C C . HIS A 1 209 ? 9.501 -3.242 -7.394 1.00 57.91 209 HIS A C 1
ATOM 1646 O O . HIS A 1 209 ? 10.147 -3.566 -6.392 1.00 57.91 209 HIS A O 1
ATOM 1652 N N . PRO A 1 210 ? 9.431 -1.955 -7.781 1.00 53.56 210 PRO A N 1
ATOM 1653 C CA . PRO A 1 210 ? 10.219 -0.866 -7.185 1.00 53.56 210 PRO A CA 1
ATOM 1654 C C . PRO A 1 210 ? 9.937 -0.557 -5.699 1.00 53.56 210 PRO A C 1
ATOM 1656 O O . PRO A 1 210 ? 10.391 0.463 -5.183 1.00 53.56 210 PRO A O 1
ATOM 1659 N N . GLY A 1 211 ? 9.142 -1.391 -5.020 1.00 48.91 211 GLY A N 1
ATOM 1660 C CA . GLY A 1 211 ? 8.834 -1.277 -3.593 1.00 48.91 211 GLY A CA 1
ATOM 1661 C C . GLY A 1 211 ? 9.942 -1.821 -2.686 1.00 48.91 211 GLY A C 1
ATOM 1662 O O . GLY A 1 211 ? 9.979 -1.457 -1.511 1.00 48.91 211 GLY A O 1
ATOM 1663 N N . ALA A 1 212 ? 10.851 -2.640 -3.227 1.00 42.88 212 ALA A N 1
ATOM 1664 C CA . ALA A 1 212 ? 12.047 -3.089 -2.531 1.00 42.88 212 ALA A CA 1
ATOM 1665 C C . ALA A 1 212 ? 13.078 -1.950 -2.489 1.00 42.88 212 ALA A C 1
ATOM 1667 O O . ALA A 1 212 ? 13.385 -1.320 -3.501 1.00 42.88 212 ALA A O 1
ATOM 1668 N N . LEU A 1 213 ? 13.583 -1.660 -1.293 1.00 43.09 213 LEU A N 1
ATOM 1669 C CA . LEU A 1 213 ? 14.619 -0.665 -1.026 1.00 43.09 213 LEU A CA 1
ATOM 1670 C C . LEU A 1 213 ? 15.791 -0.790 -2.023 1.00 43.09 213 LEU A C 1
ATOM 1672 O O . LEU A 1 213 ? 16.569 -1.733 -1.942 1.00 43.09 213 LEU A O 1
ATOM 1676 N N . GLY A 1 214 ? 15.943 0.196 -2.916 1.00 50.69 214 GLY A N 1
ATOM 1677 C CA . GLY A 1 214 ? 17.198 0.431 -3.644 1.00 50.69 214 GLY A CA 1
ATOM 1678 C C . GLY A 1 214 ? 17.282 -0.012 -5.114 1.00 50.69 214 GLY A C 1
ATOM 1679 O O . GLY A 1 214 ? 18.108 -0.851 -5.443 1.00 50.69 214 GLY A O 1
ATOM 1680 N N . LYS A 1 215 ? 16.570 0.730 -5.984 1.00 55.31 215 LYS A N 1
ATOM 1681 C CA . LYS A 1 215 ? 16.836 1.058 -7.417 1.00 55.31 215 LYS A CA 1
ATOM 1682 C C . LYS A 1 215 ? 16.571 0.011 -8.534 1.00 55.31 215 LYS A C 1
ATOM 1684 O O . LYS A 1 215 ? 16.834 -1.168 -8.351 1.00 55.31 215 LYS A O 1
ATOM 1689 N N . PRO A 1 216 ? 16.290 0.478 -9.777 1.00 56.12 216 PRO A N 1
ATOM 1690 C CA . PRO A 1 216 ? 15.454 1.634 -10.124 1.00 56.12 216 PRO A CA 1
ATOM 1691 C C . PRO A 1 216 ? 14.509 1.329 -11.310 1.00 56.12 216 PRO A C 1
ATOM 1693 O O . PRO A 1 216 ? 14.664 0.354 -12.039 1.00 56.12 216 PRO A O 1
ATOM 1696 N N . CYS A 1 217 ? 13.555 2.221 -11.568 1.00 61.50 217 CYS A N 1
ATOM 1697 C CA . CYS A 1 217 ? 13.134 2.466 -12.947 1.00 61.50 217 CYS A CA 1
ATOM 1698 C C . CYS A 1 217 ? 14.373 2.480 -13.870 1.00 61.50 217 CYS A C 1
ATOM 1700 O O . CYS A 1 217 ? 15.373 3.124 -13.544 1.00 61.50 217 CYS A O 1
ATOM 1702 N N . ILE A 1 218 ? 14.320 1.787 -15.008 1.00 68.81 218 ILE A N 1
ATOM 1703 C CA . ILE A 1 218 ? 15.430 1.687 -15.976 1.00 68.81 218 ILE A CA 1
ATOM 1704 C C . ILE A 1 218 ? 15.907 3.080 -16.392 1.00 68.81 218 ILE A C 1
ATOM 1706 O O . ILE A 1 218 ? 17.074 3.293 -16.714 1.00 68.81 218 ILE A O 1
ATOM 1710 N N . TRP A 1 219 ? 14.989 4.045 -16.375 1.00 76.94 219 TRP A N 1
ATOM 1711 C CA . TRP A 1 219 ? 15.259 5.412 -16.765 1.00 76.94 219 TRP A CA 1
ATOM 1712 C C . TRP A 1 219 ? 14.288 6.375 -16.070 1.00 76.94 219 TRP A C 1
ATOM 1714 O O . TRP A 1 219 ? 13.101 6.073 -15.939 1.00 76.94 219 TRP A O 1
ATOM 1724 N N . LEU A 1 220 ? 14.802 7.520 -15.604 1.00 75.50 220 LEU A N 1
ATOM 1725 C CA . LEU A 1 220 ? 14.037 8.558 -14.903 1.00 75.50 220 LEU A CA 1
ATOM 1726 C C . LEU A 1 220 ? 14.464 9.955 -15.346 1.00 75.50 220 LEU A C 1
ATOM 1728 O O . LEU A 1 220 ? 15.611 10.350 -15.111 1.00 75.50 220 LEU A O 1
ATOM 1732 N N . VAL A 1 221 ? 13.513 10.737 -15.848 1.00 81.94 221 VAL A N 1
ATOM 1733 C CA . VAL A 1 221 ? 13.706 12.147 -16.214 1.00 81.94 221 VAL A CA 1
ATOM 1734 C C . VAL A 1 221 ? 12.771 13.053 -15.429 1.00 81.94 221 VAL A C 1
ATOM 1736 O O . VAL A 1 221 ? 11.593 12.754 -15.258 1.00 81.94 221 VAL A O 1
ATOM 1739 N N . GLU A 1 222 ? 13.307 14.183 -14.979 1.00 81.31 222 GLU A N 1
ATOM 1740 C CA . GLU A 1 222 ? 12.564 15.280 -14.362 1.00 81.31 222 GLU A CA 1
ATOM 1741 C C . GLU A 1 222 ? 12.444 16.451 -15.347 1.00 81.31 222 GLU A C 1
ATOM 1743 O O . GLU A 1 222 ? 13.384 16.769 -16.074 1.00 81.31 222 GLU A O 1
ATOM 1748 N N . GLY A 1 223 ? 11.290 17.116 -15.357 1.00 80.81 223 GLY A N 1
ATOM 1749 C CA . GLY A 1 223 ? 11.047 18.327 -16.134 1.00 80.81 223 GLY A CA 1
ATOM 1750 C C . GLY A 1 223 ? 10.259 18.089 -17.421 1.00 80.81 223 GLY A C 1
ATOM 1751 O O . GLY A 1 223 ? 9.300 17.319 -17.465 1.00 80.81 223 GLY A O 1
ATOM 1752 N N . ARG A 1 224 ? 10.589 18.833 -18.480 1.00 81.75 224 ARG A N 1
ATOM 1753 C CA . ARG A 1 224 ? 9.834 18.812 -19.743 1.00 81.75 224 ARG A CA 1
ATOM 1754 C C . ARG A 1 224 ? 10.229 17.604 -20.595 1.00 81.75 224 ARG A C 1
ATOM 1756 O O . ARG A 1 224 ? 11.405 17.288 -20.699 1.00 81.75 224 ARG A O 1
ATOM 1763 N N . TRP A 1 225 ? 9.264 16.974 -21.270 1.00 80.62 225 TRP A N 1
ATOM 1764 C CA . TRP A 1 225 ? 9.574 15.966 -22.289 1.00 80.62 225 TRP A CA 1
ATOM 1765 C C . TRP A 1 225 ? 10.139 16.631 -23.547 1.00 80.62 225 TRP A C 1
ATOM 1767 O O . TRP A 1 225 ? 9.492 17.515 -24.110 1.00 80.62 225 TRP A O 1
ATOM 1777 N N . LEU A 1 226 ? 11.327 16.211 -23.978 1.00 85.69 226 LEU A N 1
ATOM 1778 C CA . LEU A 1 226 ? 12.012 16.692 -25.176 1.00 85.69 226 LEU A CA 1
ATOM 1779 C C . LEU A 1 226 ? 12.158 15.546 -26.180 1.00 85.69 226 LEU A C 1
ATOM 1781 O O . LEU A 1 226 ? 12.141 14.378 -25.799 1.00 85.69 226 LEU A O 1
ATOM 1785 N N . ALA A 1 227 ? 12.348 15.866 -27.462 1.00 80.69 227 ALA A N 1
ATOM 1786 C CA . ALA A 1 227 ? 12.551 14.848 -28.497 1.00 80.69 227 ALA A CA 1
ATOM 1787 C C . ALA A 1 227 ? 13.778 13.956 -28.215 1.00 80.69 227 ALA A C 1
ATOM 1789 O O . ALA A 1 227 ? 13.727 12.751 -28.445 1.00 80.69 227 ALA A O 1
ATOM 1790 N N . SER A 1 228 ? 14.845 14.521 -27.635 1.00 82.88 228 SER A N 1
ATOM 1791 C CA . SER A 1 228 ? 16.038 13.776 -27.205 1.00 82.88 228 SER A CA 1
ATOM 1792 C C . SER A 1 228 ? 15.723 12.666 -26.199 1.00 82.88 228 SER A C 1
ATOM 1794 O O . SER A 1 228 ? 16.346 11.607 -26.245 1.00 82.88 228 SER A O 1
ATOM 1796 N N . HIS A 1 229 ? 14.716 12.864 -25.345 1.00 87.31 229 HIS A N 1
ATOM 1797 C CA . HIS A 1 229 ? 14.304 11.873 -24.355 1.00 87.31 229 HIS A CA 1
ATOM 1798 C C . HIS A 1 229 ? 13.702 10.625 -24.999 1.00 87.31 229 HIS A C 1
ATOM 1800 O O . HIS A 1 229 ? 13.878 9.532 -24.474 1.00 87.31 229 HIS A O 1
ATOM 1806 N N . TRP A 1 230 ? 13.041 10.753 -26.155 1.00 82.56 230 TRP A N 1
ATOM 1807 C CA . TRP A 1 230 ? 12.539 9.586 -26.884 1.00 82.56 230 TRP A CA 1
ATOM 1808 C C . TRP A 1 230 ? 13.683 8.717 -27.414 1.00 82.56 230 TRP A C 1
ATOM 1810 O O . TRP A 1 230 ? 13.644 7.492 -27.304 1.00 82.56 230 TRP A O 1
ATOM 1820 N N . THR A 1 231 ? 14.736 9.349 -27.934 1.00 82.12 231 THR A N 1
ATOM 1821 C CA . THR A 1 231 ? 15.935 8.649 -28.408 1.00 82.12 231 THR A CA 1
ATOM 1822 C C . THR A 1 231 ? 16.661 7.940 -27.264 1.00 82.12 231 THR A C 1
ATOM 1824 O O . THR A 1 231 ? 17.124 6.814 -27.432 1.00 82.12 231 THR A O 1
ATOM 1827 N N . GLU A 1 232 ? 16.768 8.581 -26.100 1.00 82.81 232 GLU A N 1
ATOM 1828 C CA . GLU A 1 232 ? 17.359 7.976 -24.899 1.00 82.81 232 GLU A CA 1
ATOM 1829 C C . GLU A 1 232 ? 16.515 6.824 -24.354 1.00 82.81 232 GLU A C 1
ATOM 1831 O O . GLU A 1 232 ? 17.058 5.763 -24.057 1.00 82.81 232 GLU A O 1
ATOM 1836 N N . LEU A 1 233 ? 15.193 6.997 -24.293 1.00 82.94 233 LEU A N 1
ATOM 1837 C CA . LEU A 1 233 ? 14.262 5.950 -23.886 1.00 82.94 233 LEU A CA 1
ATOM 1838 C C . LEU A 1 233 ? 14.344 4.737 -24.815 1.00 82.94 233 LEU A C 1
ATOM 1840 O O . LEU A 1 233 ? 14.469 3.612 -24.344 1.00 82.94 233 LEU A O 1
ATOM 1844 N N . SER A 1 234 ? 14.346 4.961 -26.130 1.00 81.44 234 SER A N 1
ATOM 1845 C CA . SER A 1 234 ? 14.456 3.887 -27.124 1.00 81.44 234 SER A CA 1
ATOM 1846 C C . SER A 1 234 ? 15.774 3.120 -26.980 1.00 81.44 234 SER A C 1
ATOM 1848 O O . SER A 1 234 ? 15.792 1.892 -27.070 1.00 81.44 234 SER A O 1
ATOM 1850 N N . ARG A 1 235 ? 16.877 3.827 -26.688 1.00 82.25 235 ARG A N 1
ATOM 1851 C CA . ARG A 1 235 ? 18.169 3.205 -26.360 1.00 82.25 235 ARG A CA 1
ATOM 1852 C C . ARG A 1 235 ? 18.105 2.386 -25.070 1.00 82.25 235 ARG A C 1
ATOM 1854 O O . ARG A 1 235 ? 18.624 1.277 -25.055 1.00 82.25 235 ARG A O 1
ATOM 1861 N N . ALA A 1 236 ? 17.464 2.898 -24.019 1.00 78.12 236 ALA A N 1
ATOM 1862 C CA . ALA A 1 236 ? 17.316 2.188 -22.748 1.00 78.12 236 ALA A CA 1
ATOM 1863 C C . ALA A 1 236 ? 16.482 0.903 -22.891 1.00 78.12 236 ALA A C 1
ATOM 1865 O O . ALA A 1 236 ? 16.854 -0.125 -22.334 1.00 78.12 236 ALA A O 1
ATOM 1866 N N . VAL A 1 237 ? 15.399 0.947 -23.675 1.00 79.88 237 VAL A N 1
ATOM 1867 C CA . VAL A 1 237 ? 14.580 -0.231 -24.008 1.00 79.88 237 VAL A CA 1
ATOM 1868 C C . VAL A 1 237 ? 15.398 -1.251 -24.799 1.00 79.88 237 VAL A C 1
ATOM 1870 O O . VAL A 1 237 ? 15.431 -2.420 -24.429 1.00 79.88 237 VAL A O 1
ATOM 1873 N N . SER A 1 238 ? 16.111 -0.805 -25.837 1.00 81.06 238 SER A N 1
ATOM 1874 C CA . SER A 1 238 ? 16.918 -1.694 -26.687 1.00 81.06 238 SER A CA 1
ATOM 1875 C C . SER A 1 238 ? 18.069 -2.351 -25.919 1.00 81.06 238 SER A C 1
ATOM 1877 O O . SER A 1 238 ? 18.376 -3.508 -26.151 1.00 81.06 238 SER A O 1
ATOM 1879 N N . ALA A 1 239 ? 18.701 -1.633 -24.984 1.00 78.50 239 ALA A N 1
ATOM 1880 C CA . ALA A 1 239 ? 19.779 -2.170 -24.151 1.00 78.50 239 ALA A CA 1
ATOM 1881 C C . ALA A 1 239 ? 19.296 -3.178 -23.091 1.00 78.50 239 ALA A C 1
ATOM 1883 O O . ALA A 1 239 ? 20.113 -3.884 -22.504 1.00 78.50 239 ALA A O 1
ATOM 1884 N N . ALA A 1 240 ? 17.992 -3.202 -22.802 1.00 70.75 240 ALA A N 1
ATOM 1885 C CA . ALA A 1 240 ? 17.385 -4.122 -21.847 1.00 70.75 240 ALA A CA 1
ATOM 1886 C C . ALA A 1 240 ? 16.846 -5.408 -22.505 1.00 70.75 240 ALA A C 1
ATOM 1888 O O . ALA A 1 240 ? 16.461 -6.329 -21.779 1.00 70.75 240 ALA A O 1
ATOM 1889 N N . GLN A 1 241 ? 16.778 -5.464 -23.840 1.00 69.00 241 GLN A N 1
ATOM 1890 C CA . GLN A 1 241 ? 16.401 -6.649 -24.621 1.00 69.00 241 GLN A CA 1
ATOM 1891 C C . GLN A 1 241 ? 17.579 -7.610 -24.765 1.00 69.00 241 GLN A C 1
ATOM 1893 O O . GLN A 1 241 ? 17.319 -8.820 -24.591 1.00 69.00 241 GLN A O 1
#

Radius of gyration: 19.82 Å; chains: 1; bounding box: 38×54×53 Å

Sequence (241 aa):
MSDCVPYAIHIATGVALEAIISQAEKYGWHPQLGMQAVAGWCLIRNMGFQVTPMTAPEPRATVKQLLSSLDKSKTHIISVDDHWFTVRQGEVFDKGGTHPRTQVRHVFEVGQLQPDSTLFIQSGAGSCGTNGNALNSQSPFDRKCVDDFARNWLAGSTCHRHQRSVYWTSDDHRFVLMKHHGHTDYVDRVRGSTRCGTYYALYDLTKPHPGALGKPCIWLVEGRWLASHWTELSRAVSAAQ

pLDDT: mean 74.76, std 19.42, range [25.34, 98.19]

Secondary structure (DSSP, 8-state):
-TTHHHHHHHHHH---HHHHHHHHHHTT-BTTTB--HHHHHHHHHHTTEEE---BPPTTT-BHHHHHHHS-TTSEEEEE-SS-EEEEETTEEE-TT---TTSBP-EEEEEEEEPTT-----------------------SS-HHHHHHHHHHHHTS---TT----EEEE-TTS-EEEEEEES--HHHHHHH---S--EEEEEEETTSPPTTSSS---SEEEES---HHHHHHHHHHHHHH-